Protein AF-A0A813F2H3-F1 (afdb_monomer)

Nearest PDB structures (foldseek):
  2wii-assembly4_C  TM=4.546E-01  e=4.432E-06  Homo sapiens
  6v06-assembly1_A  TM=4.130E-01  e=6.960E-05  Homo sapiens
  6v08-assembly1_A  TM=4.002E-01  e=4.968E-05  Homo sapiens
  9asb-assembly1_Q  TM=5.459E-01  e=1.095E-02  Homo sapiens
  7m3g-assembly1_B  TM=3.636E-01  e=9.785E-03  Homo sapiens

Sequence (339 aa):
VVAAALAGWALAAGPAGGASMPSCSVTRGPENGRLGADCPQEPHNLSSGSSCQALCDDGYDLQGVMVCDNGNLRLPVCIPAGCNVSEALELVDNVADLGSCPEQLESGEECEPLCGPNYDASGNFSCLLGNLTTMECTSHWMPVPCPAGFEFEDGMDALNVHNRSVASAVCTPCPSAEYKPEVGPGPCKKCPAGANSNIGSHFLADCSCNATFFAQFEAETFALESCVPCPNNSQVVSGSGTSLEDCTCQTGFMREPKDDSLSLLVCRPPYNCNLTAFFNYANLTGPQQHQLKMGTCAAYEAGQFVPSGKNCHLLCDTGTGPQLGTDIFGAVDLELMCE

Radius of gyration: 54.4 Å; Cα contacts (8 Å, |Δi|>4): 708; chains: 1; bounding box: 103×54×195 Å

pLDDT: mean 79.91, std 16.26, range [32.84, 97.25]

Structure (mmCIF, N/CA/C/O backbone):
data_AF-A0A813F2H3-F1
#
_entry.id   AF-A0A813F2H3-F1
#
loop_
_atom_site.group_PDB
_atom_site.id
_atom_site.type_symbol
_atom_site.label_atom_id
_atom_site.label_alt_id
_atom_site.label_comp_id
_atom_site.label_asym_id
_atom_site.label_entity_id
_atom_site.label_seq_id
_atom_site.pdbx_PDB_ins_code
_atom_site.Cartn_x
_atom_site.Cartn_y
_atom_site.Cartn_z
_atom_site.occupancy
_atom_site.B_iso_or_equiv
_atom_site.auth_seq_id
_atom_site.auth_comp_id
_atom_site.auth_asym_id
_atom_site.auth_atom_id
_atom_site.pdbx_PDB_model_num
ATOM 1 N N . VAL A 1 1 ? -41.835 -21.815 126.692 1.00 40.75 1 VAL A N 1
ATOM 2 C CA . VAL A 1 1 ? -42.782 -20.983 125.914 1.00 40.75 1 VAL A CA 1
ATOM 3 C C . VAL A 1 1 ? -42.613 -21.365 124.457 1.00 40.75 1 VAL A C 1
ATOM 5 O O . VAL A 1 1 ? -41.497 -21.327 123.960 1.00 40.75 1 VAL A O 1
ATOM 8 N N . VAL A 1 2 ? -43.681 -21.890 123.864 1.00 32.84 2 VAL A N 1
ATOM 9 C CA . VAL A 1 2 ? -43.747 -22.464 122.514 1.00 32.84 2 VAL A CA 1
ATOM 10 C C . VAL A 1 2 ? -44.053 -21.361 121.489 1.00 32.84 2 VAL A C 1
ATOM 12 O O . VAL A 1 2 ? -44.803 -20.446 121.804 1.00 32.84 2 VAL A O 1
ATOM 15 N N . ALA A 1 3 ? -43.424 -21.498 120.317 1.00 34.09 3 ALA A N 1
ATOM 16 C CA . ALA A 1 3 ? -43.722 -21.038 118.950 1.00 34.09 3 ALA A CA 1
ATOM 17 C C . ALA A 1 3 ? -44.785 -19.955 118.655 1.00 34.09 3 ALA A C 1
ATOM 19 O O . ALA A 1 3 ? -45.904 -20.017 119.149 1.00 34.09 3 ALA A O 1
ATOM 20 N N . ALA A 1 4 ? -44.495 -19.130 117.636 1.00 34.91 4 ALA A N 1
ATOM 21 C CA . ALA A 1 4 ? -45.386 -18.945 116.479 1.00 34.91 4 ALA A CA 1
ATOM 22 C C . ALA A 1 4 ? -44.629 -18.314 115.291 1.00 34.91 4 ALA A C 1
ATOM 24 O O . ALA A 1 4 ? -44.114 -17.203 115.387 1.00 34.91 4 ALA A O 1
ATOM 25 N N . ALA A 1 5 ? -44.572 -19.044 114.176 1.00 39.22 5 ALA A N 1
ATOM 26 C CA . ALA A 1 5 ? -44.113 -18.579 112.871 1.00 39.22 5 ALA A CA 1
ATOM 27 C C . ALA A 1 5 ? -45.290 -17.949 112.103 1.00 39.22 5 ALA A C 1
ATOM 29 O O . ALA A 1 5 ? -46.403 -18.474 112.139 1.00 39.22 5 ALA A O 1
ATOM 30 N N . LEU A 1 6 ? -45.045 -16.834 111.411 1.00 38.97 6 LEU A N 1
ATOM 31 C CA . LEU A 1 6 ? -46.027 -16.146 110.571 1.00 38.97 6 LEU A CA 1
ATOM 32 C C . LEU A 1 6 ? -46.011 -16.733 109.153 1.00 38.97 6 LEU A C 1
ATOM 34 O O . LEU A 1 6 ? -44.986 -16.706 108.476 1.00 38.97 6 LEU A O 1
ATOM 38 N N . ALA A 1 7 ? -47.159 -17.249 108.712 1.00 38.69 7 ALA A N 1
ATOM 39 C CA . ALA A 1 7 ? -47.399 -17.707 107.348 1.00 38.69 7 ALA A CA 1
ATOM 40 C C . ALA A 1 7 ? -47.871 -16.534 106.469 1.00 38.69 7 ALA A C 1
ATOM 42 O O . ALA A 1 7 ? -48.933 -15.960 106.712 1.00 38.69 7 ALA A O 1
ATOM 43 N N . GLY A 1 8 ? -47.090 -16.192 105.442 1.00 37.59 8 GLY A N 1
ATOM 44 C CA . GLY A 1 8 ? -47.496 -15.306 104.349 1.00 37.59 8 GLY A CA 1
ATOM 45 C C . GLY A 1 8 ? -48.096 -16.117 103.201 1.00 37.59 8 GLY A C 1
ATOM 46 O O . GLY A 1 8 ? -47.515 -17.110 102.768 1.00 37.59 8 GLY A O 1
ATOM 47 N N . TRP A 1 9 ? -49.270 -15.712 102.726 1.00 37.53 9 TRP A N 1
ATOM 48 C CA . TRP A 1 9 ? -49.963 -16.335 101.602 1.00 37.53 9 TRP A CA 1
ATOM 49 C C . TRP A 1 9 ? -49.357 -15.816 100.293 1.00 37.53 9 TRP A C 1
ATOM 51 O O . TRP A 1 9 ? -49.477 -14.633 99.982 1.00 37.53 9 TRP A O 1
ATOM 61 N N . ALA A 1 10 ? -48.710 -16.693 99.527 1.00 38.69 10 ALA A N 1
ATOM 62 C CA . ALA A 1 10 ? -48.322 -16.419 98.149 1.00 38.69 10 ALA A CA 1
ATOM 63 C C . ALA A 1 10 ? -49.482 -16.802 97.219 1.00 38.69 10 ALA A C 1
ATOM 65 O O . ALA A 1 10 ? -49.894 -17.961 97.166 1.00 38.69 10 ALA A O 1
ATOM 66 N N . LEU A 1 11 ? -50.014 -15.819 96.491 1.00 40.75 11 LEU A N 1
ATOM 67 C CA . LEU A 1 11 ? -50.891 -16.045 95.346 1.00 40.75 11 LEU A CA 1
ATOM 68 C C . LEU A 1 11 ? -50.082 -16.759 94.256 1.00 40.75 11 LEU A C 1
ATOM 70 O O . LEU A 1 11 ? -49.120 -16.208 93.723 1.00 40.75 11 LEU A O 1
ATOM 74 N N . ALA A 1 12 ? -50.465 -17.994 93.946 1.00 40.59 12 ALA A N 1
ATOM 75 C CA . ALA A 1 12 ? -49.933 -18.738 92.816 1.00 40.59 12 ALA A CA 1
ATOM 76 C C . ALA A 1 12 ? -50.394 -18.077 91.507 1.00 40.59 12 ALA A C 1
ATOM 78 O O . ALA A 1 12 ? -51.579 -18.105 91.171 1.00 40.59 12 ALA A O 1
ATOM 79 N N . ALA A 1 13 ? -49.458 -17.489 90.762 1.00 44.19 13 ALA A N 1
ATOM 80 C CA . ALA A 1 13 ? -49.650 -17.202 89.348 1.00 44.19 13 ALA A CA 1
ATOM 81 C C . ALA A 1 13 ? -49.641 -18.541 88.592 1.00 44.19 13 ALA A C 1
ATOM 83 O O . ALA A 1 13 ? -48.646 -19.266 88.615 1.00 44.19 13 ALA A O 1
ATOM 84 N N . GLY A 1 14 ? -50.767 -18.895 87.970 1.00 43.94 14 GLY A N 1
ATOM 85 C CA . GLY A 1 14 ? -50.832 -20.023 87.042 1.00 43.94 14 GLY A CA 1
ATOM 86 C C . GLY A 1 14 ? -49.933 -19.784 85.819 1.00 43.94 14 GLY A C 1
ATOM 87 O O . GLY A 1 14 ? -49.654 -18.629 85.485 1.00 43.94 14 GLY A O 1
ATOM 88 N N . PRO A 1 15 ? -49.464 -20.844 85.140 1.00 48.47 15 PRO A N 1
ATOM 89 C CA . PRO A 1 15 ? -48.626 -20.699 83.961 1.00 48.47 15 PRO A CA 1
ATOM 90 C C . PRO A 1 15 ? -49.436 -20.024 82.851 1.00 48.47 15 PRO A C 1
ATOM 92 O O . PRO A 1 15 ? -50.522 -20.481 82.491 1.00 48.47 15 PRO A O 1
ATOM 95 N N . ALA A 1 16 ? -48.907 -18.929 82.307 1.00 45.00 16 ALA A N 1
ATOM 96 C CA . ALA A 1 16 ? -49.402 -18.360 81.066 1.00 45.00 16 ALA A CA 1
ATOM 97 C C . ALA A 1 16 ? -49.264 -19.426 79.969 1.00 45.00 16 ALA A C 1
ATOM 99 O O . ALA A 1 16 ? -48.154 -19.837 79.630 1.00 45.00 16 ALA A O 1
ATOM 100 N N . GLY A 1 17 ? -50.391 -19.900 79.436 1.00 44.72 17 GLY A N 1
ATOM 101 C CA . GLY A 1 17 ? -50.411 -20.678 78.205 1.00 44.72 17 GLY A CA 1
ATOM 102 C C . GLY A 1 17 ? -49.913 -19.792 77.069 1.00 44.72 17 GLY A C 1
ATOM 103 O O . GLY A 1 17 ? -50.664 -18.969 76.552 1.00 44.72 17 GLY A O 1
ATOM 104 N N . GLY A 1 18 ? -48.629 -19.910 76.733 1.00 49.16 18 GLY A N 1
ATOM 105 C CA . GLY A 1 18 ? -48.036 -19.225 75.593 1.00 49.16 18 GLY A CA 1
ATOM 106 C C . GLY A 1 18 ? -48.661 -19.756 74.309 1.00 49.16 18 GLY A C 1
ATOM 107 O O . GLY A 1 18 ? -48.490 -20.926 73.976 1.00 49.16 18 GLY A O 1
ATOM 108 N N . ALA A 1 19 ? -49.404 -18.909 73.599 1.00 58.19 19 ALA A N 1
ATOM 109 C CA . ALA A 1 19 ? -49.826 -19.212 72.241 1.00 58.19 19 ALA A CA 1
ATOM 110 C C . ALA A 1 19 ? -48.564 -19.406 71.384 1.00 58.19 19 ALA A C 1
ATOM 112 O O . ALA A 1 19 ? -47.768 -18.477 71.240 1.00 58.19 19 ALA A O 1
ATOM 113 N N . SER A 1 20 ? -48.344 -20.613 70.854 1.00 73.31 20 SER A N 1
ATOM 114 C CA . SER A 1 20 ? -47.246 -20.856 69.917 1.00 73.31 20 SER A CA 1
ATOM 115 C C . SER A 1 20 ? -47.520 -20.069 68.638 1.00 73.31 20 SER A C 1
ATOM 117 O O . SER A 1 20 ? -48.518 -20.330 67.961 1.00 73.31 20 SER A O 1
ATOM 119 N N . MET A 1 21 ? -46.665 -19.100 68.313 1.00 81.00 21 MET A N 1
ATOM 120 C CA . MET A 1 21 ? -46.775 -18.366 67.053 1.00 81.00 21 MET A CA 1
ATOM 121 C C . MET A 1 21 ? -46.565 -19.327 65.868 1.00 81.00 21 MET A C 1
ATOM 123 O O . MET A 1 21 ? -45.681 -20.185 65.946 1.00 81.00 21 MET A O 1
ATOM 127 N N . PRO A 1 22 ? -47.364 -19.220 64.790 1.00 89.81 22 PRO A N 1
ATOM 128 C CA . PRO A 1 22 ? -47.285 -20.145 63.664 1.00 89.81 22 PRO A CA 1
ATOM 129 C C . PRO A 1 22 ? -45.937 -20.036 62.941 1.00 89.81 22 PRO A C 1
ATOM 131 O O . PRO A 1 22 ? -45.417 -18.943 62.724 1.00 89.81 22 PRO A O 1
ATOM 134 N N . SER A 1 23 ? -45.368 -21.186 62.590 1.00 91.06 23 SER A N 1
ATOM 135 C CA . SER A 1 23 ? -44.102 -21.314 61.865 1.00 91.06 23 SER A CA 1
ATOM 136 C C . SER A 1 23 ? -44.320 -21.354 60.347 1.00 91.06 23 SER A C 1
ATOM 138 O O . SER A 1 23 ? -45.441 -21.554 59.878 1.00 91.06 23 SER A O 1
ATOM 140 N N . CYS A 1 24 ? -43.252 -21.163 59.572 1.00 91.25 24 CYS A N 1
ATOM 141 C CA . CYS A 1 24 ? -43.294 -21.130 58.111 1.00 91.25 24 CYS A CA 1
ATOM 142 C C . CYS A 1 24 ? -42.646 -22.376 57.503 1.00 91.25 24 CYS A C 1
ATOM 144 O O . CYS A 1 24 ? -41.556 -22.773 57.915 1.00 91.25 24 CYS A O 1
ATOM 146 N N . SER A 1 25 ? -43.272 -22.949 56.472 1.00 91.81 25 SER A N 1
ATOM 147 C CA . SER A 1 25 ? -42.663 -24.036 55.699 1.00 91.81 25 SER A CA 1
ATOM 148 C C . SER A 1 25 ? -41.688 -23.479 54.659 1.00 91.81 25 SER A C 1
ATOM 150 O O . SER A 1 25 ? -42.074 -22.651 53.835 1.00 91.81 25 SER A O 1
ATOM 152 N N . VAL A 1 26 ? -40.436 -23.939 54.690 1.00 88.50 26 VAL A N 1
ATOM 153 C CA . VAL A 1 26 ? -39.352 -23.461 53.817 1.00 88.50 26 VAL A CA 1
ATOM 154 C C . VAL A 1 26 ? -38.834 -24.619 52.968 1.00 88.50 26 VAL A C 1
ATOM 156 O O . VAL A 1 26 ? -37.927 -25.340 53.368 1.00 88.50 26 VAL A O 1
ATOM 159 N N . THR A 1 27 ? -39.440 -24.825 51.798 1.00 87.12 27 THR A N 1
ATOM 160 C CA . THR A 1 27 ? -39.130 -25.970 50.915 1.00 87.12 27 THR A CA 1
ATOM 161 C C . THR A 1 27 ? -38.415 -25.583 49.622 1.00 87.12 27 THR A C 1
ATOM 163 O O . THR A 1 27 ? -37.887 -26.453 48.932 1.00 87.12 27 THR A O 1
ATOM 166 N N . ARG A 1 28 ? -38.391 -24.292 49.268 1.00 86.81 28 ARG A N 1
ATOM 167 C CA . ARG A 1 28 ? -37.723 -23.765 48.070 1.00 86.81 28 ARG A CA 1
ATOM 168 C C . ARG A 1 28 ? -37.096 -22.406 48.364 1.00 86.81 28 ARG A C 1
ATOM 170 O O . ARG A 1 28 ? -37.607 -21.657 49.194 1.00 86.81 28 ARG A O 1
ATOM 177 N N . GLY A 1 29 ? -35.986 -22.129 47.686 1.00 88.38 29 GLY A N 1
ATOM 178 C CA . GLY A 1 29 ? -35.356 -20.813 47.680 1.00 88.38 29 GLY A CA 1
ATOM 179 C C . GLY A 1 29 ? -36.131 -19.796 46.829 1.00 88.38 29 GLY A C 1
ATOM 180 O O . GLY A 1 29 ? -37.172 -20.140 46.259 1.00 88.38 29 GLY A O 1
ATOM 181 N N . PRO A 1 30 ? -35.640 -18.547 46.763 1.00 92.88 30 PRO A N 1
ATOM 182 C CA . PRO A 1 30 ? -36.146 -17.544 45.828 1.00 92.88 30 PRO A CA 1
ATOM 183 C C . PRO A 1 30 ? -35.877 -17.941 44.364 1.00 92.88 30 PRO A C 1
ATOM 185 O O . PRO A 1 30 ? -35.132 -18.880 44.092 1.00 92.88 30 PRO A O 1
ATOM 188 N N . GLU A 1 31 ? -36.485 -17.229 43.415 1.00 94.19 31 GLU A N 1
ATOM 189 C CA . GLU A 1 31 ? -36.143 -17.362 41.991 1.00 94.19 31 GLU A CA 1
ATOM 190 C C . GLU A 1 31 ? -34.669 -16.993 41.757 1.00 94.19 31 GLU A C 1
ATOM 192 O O . GLU A 1 31 ? -34.175 -16.066 42.398 1.00 94.19 31 GLU A O 1
ATOM 197 N N . ASN A 1 32 ? -33.976 -17.728 40.877 1.00 94.81 32 ASN A N 1
ATOM 198 C CA . ASN A 1 32 ? -32.520 -17.645 40.670 1.00 94.81 32 ASN A CA 1
ATOM 199 C C . ASN A 1 32 ? -31.716 -17.829 41.970 1.00 94.81 32 ASN A C 1
ATOM 201 O O . ASN A 1 32 ? -30.727 -17.137 42.218 1.00 94.81 32 ASN A O 1
ATOM 205 N N . GLY A 1 33 ? -32.183 -18.728 42.841 1.00 93.69 33 GLY A N 1
ATOM 206 C CA . GLY A 1 33 ? -31.492 -19.065 44.072 1.00 93.69 33 GLY A CA 1
ATOM 207 C C . GLY A 1 33 ? -31.977 -20.350 44.740 1.00 93.69 33 GLY A C 1
ATOM 208 O O . GLY A 1 33 ? -32.938 -21.016 44.350 1.00 93.69 33 GLY A O 1
ATOM 209 N N . ARG A 1 34 ? -31.282 -20.700 45.818 1.00 92.81 34 ARG A N 1
ATOM 210 C CA . ARG A 1 34 ? -31.484 -21.900 46.632 1.00 92.81 34 ARG A CA 1
ATOM 211 C C . ARG A 1 34 ? -31.430 -21.572 48.121 1.00 92.81 34 ARG A C 1
ATOM 213 O O . ARG A 1 34 ? -31.017 -20.490 48.533 1.00 92.81 34 ARG A O 1
ATOM 220 N N . LEU A 1 35 ? -31.865 -22.515 48.951 1.00 92.44 35 LEU A N 1
ATOM 221 C CA . LEU A 1 35 ? -31.756 -22.384 50.405 1.00 92.44 35 LEU A CA 1
ATOM 222 C C . LEU A 1 35 ? -30.285 -22.439 50.840 1.00 92.44 35 LEU A C 1
ATOM 224 O O . LEU A 1 35 ? -29.516 -23.250 50.319 1.00 92.44 35 LEU A O 1
ATOM 228 N N . GLY A 1 36 ? -29.907 -21.588 51.794 1.00 90.06 36 GLY A N 1
ATOM 229 C CA . GLY A 1 36 ? -28.599 -21.634 52.438 1.00 90.06 36 GLY A CA 1
ATOM 230 C C . GLY A 1 36 ? -28.463 -22.806 53.400 1.00 90.06 36 GLY A C 1
ATOM 231 O O . GLY A 1 36 ? -29.438 -23.458 53.782 1.00 90.06 36 GLY A O 1
ATOM 232 N N . ALA A 1 37 ? -27.222 -23.075 53.802 1.00 89.69 37 ALA A N 1
ATOM 233 C CA . ALA A 1 37 ? -26.902 -24.157 54.731 1.00 89.69 37 ALA A CA 1
ATOM 234 C C . ALA A 1 37 ? -27.474 -23.929 56.144 1.00 89.69 37 ALA A C 1
ATOM 236 O O . ALA A 1 37 ? -27.627 -24.881 56.905 1.00 89.69 37 ALA A O 1
ATOM 237 N N . ASP A 1 38 ? -27.789 -22.682 56.492 1.00 90.69 38 ASP A N 1
ATOM 238 C CA . ASP A 1 38 ? -28.408 -22.270 57.752 1.00 90.69 38 ASP A CA 1
ATOM 239 C C . ASP A 1 38 ? -29.943 -22.384 57.738 1.00 90.69 38 ASP A C 1
ATOM 241 O O . ASP A 1 38 ? -30.581 -22.270 58.787 1.00 90.69 38 ASP A O 1
ATOM 245 N N . CYS A 1 39 ? -30.555 -22.649 56.579 1.00 90.75 39 CYS A N 1
ATOM 246 C CA . CYS A 1 39 ? -31.989 -22.894 56.498 1.00 90.75 39 CYS A CA 1
ATOM 247 C C . CYS A 1 39 ? -32.354 -24.310 57.000 1.00 90.75 39 CYS A C 1
ATOM 249 O O . CYS A 1 39 ? -31.604 -25.265 56.765 1.00 90.75 39 CYS A O 1
ATOM 251 N N . PRO A 1 40 ? -33.524 -24.489 57.652 1.00 88.50 40 PRO A N 1
ATOM 252 C CA . PRO A 1 40 ? -33.965 -25.788 58.158 1.00 88.50 40 PRO A CA 1
ATOM 253 C C . PRO A 1 40 ? -34.087 -26.831 57.041 1.00 88.50 40 PRO A C 1
ATOM 255 O O . PRO A 1 40 ? -34.859 -26.652 56.096 1.00 88.50 40 PRO A O 1
ATOM 258 N N . GLN A 1 41 ? -33.338 -27.927 57.169 1.00 83.81 41 GLN A N 1
ATOM 259 C CA . GLN A 1 41 ? -33.346 -29.012 56.185 1.00 83.81 41 GLN A CA 1
ATOM 260 C C . GLN A 1 41 ? -34.453 -30.031 56.472 1.00 83.81 41 GLN A C 1
ATOM 262 O O . GLN A 1 41 ? -35.198 -30.358 55.577 1.00 83.81 41 GLN A O 1
ATOM 267 N N . GLU A 1 42 ? -34.619 -30.510 57.706 1.00 83.62 42 GLU A N 1
ATOM 268 C CA . GLU A 1 42 ? -35.757 -31.357 58.102 1.00 83.62 42 GLU A CA 1
ATOM 269 C C . GLU A 1 42 ? -35.976 -31.243 59.627 1.00 83.62 42 GLU A C 1
ATOM 271 O O . GLU A 1 42 ? -35.009 -31.402 60.379 1.00 83.62 42 GLU A O 1
ATOM 276 N N . PRO A 1 43 ? -37.204 -30.986 60.124 1.00 77.50 43 PRO A N 1
ATOM 277 C CA . PRO A 1 43 ? -38.390 -30.593 59.367 1.00 77.50 43 PRO A CA 1
ATOM 278 C C . PRO A 1 43 ? -38.198 -29.180 58.805 1.00 77.50 43 PRO A C 1
ATOM 280 O O . PRO A 1 43 ? -37.771 -28.298 59.546 1.00 77.50 43 PRO A O 1
ATOM 283 N N . HIS A 1 44 ? -38.505 -28.974 57.519 1.00 87.88 44 HIS A N 1
ATOM 284 C CA . HIS A 1 44 ? -38.437 -27.710 56.758 1.00 87.88 44 HIS A CA 1
ATOM 285 C C . HIS A 1 44 ? -39.303 -26.574 57.348 1.00 87.88 44 HIS A C 1
ATOM 287 O O . HIS A 1 44 ? -40.233 -26.072 56.712 1.00 87.88 44 HIS A O 1
ATOM 293 N N . ASN A 1 45 ? -39.054 -26.204 58.599 1.00 91.44 45 ASN A N 1
ATOM 294 C CA . ASN A 1 45 ? -39.932 -25.405 59.429 1.00 91.44 45 ASN A CA 1
ATOM 295 C C . ASN A 1 45 ? -39.127 -24.312 60.129 1.00 91.44 45 ASN A C 1
ATOM 297 O O . ASN A 1 45 ? -38.317 -24.581 61.015 1.00 91.44 45 ASN A O 1
ATOM 301 N N . LEU A 1 46 ? -39.367 -23.071 59.721 1.00 90.44 46 LEU A N 1
ATOM 302 C CA . LEU A 1 46 ? -38.729 -21.889 60.277 1.00 90.44 46 LEU A CA 1
ATOM 303 C C . LEU A 1 46 ? -39.657 -21.277 61.331 1.00 90.44 46 LEU A C 1
ATOM 305 O O . LEU A 1 46 ? -40.794 -20.908 61.032 1.00 90.44 46 LEU A O 1
ATOM 309 N N . SER A 1 47 ? -39.195 -21.202 62.578 1.00 91.94 47 SER A N 1
ATOM 310 C CA . SER A 1 47 ? -39.967 -20.635 63.691 1.00 91.94 47 SER A CA 1
ATOM 311 C C . SER A 1 47 ? -40.331 -19.166 63.441 1.00 91.94 47 SER A C 1
ATOM 313 O O . SER A 1 47 ? -39.547 -18.425 62.847 1.00 91.94 47 SER A O 1
ATOM 315 N N . SER A 1 48 ? -41.494 -18.721 63.933 1.00 91.69 48 SER A N 1
ATOM 316 C CA . SER A 1 48 ? -41.880 -17.301 63.869 1.00 91.69 48 SER A CA 1
ATOM 317 C C . SER A 1 48 ? -40.804 -16.408 64.504 1.00 91.69 48 SER A C 1
ATOM 319 O O . SER A 1 48 ? -40.263 -16.742 65.560 1.00 91.69 48 SER A O 1
ATOM 321 N N . GLY A 1 49 ? -40.474 -15.297 63.847 1.00 89.50 49 GLY A N 1
ATOM 322 C CA . GLY A 1 49 ? -39.403 -14.368 64.213 1.00 89.50 49 GLY A CA 1
ATOM 323 C C . GLY A 1 49 ? -37.995 -14.817 63.807 1.00 89.50 49 GLY A C 1
ATOM 324 O O . GLY A 1 49 ? -37.046 -14.064 64.014 1.00 89.50 49 GLY A O 1
ATOM 325 N N . SER A 1 50 ? -37.837 -16.020 63.242 1.00 93.06 50 SER A N 1
ATOM 326 C CA . SER A 1 50 ? -36.539 -16.525 62.777 1.00 93.06 50 SER A CA 1
ATOM 327 C C . SER A 1 50 ? -36.286 -16.172 61.314 1.00 93.06 50 SER A C 1
ATOM 329 O O . SER A 1 50 ? -37.214 -15.976 60.522 1.00 93.06 50 SER A O 1
ATOM 331 N N . SER A 1 51 ? -35.008 -16.139 60.952 1.00 93.69 51 SER A N 1
ATOM 332 C CA . SER A 1 51 ? -34.538 -15.893 59.594 1.00 93.69 51 SER A CA 1
ATOM 333 C C . SER A 1 51 ? -33.466 -16.897 59.193 1.00 93.69 51 SER A C 1
ATOM 335 O O . SER A 1 51 ? -32.732 -17.374 60.055 1.00 93.69 51 SER A O 1
ATOM 337 N N . CYS A 1 52 ? -33.355 -17.171 57.897 1.00 92.69 52 CYS A N 1
ATOM 338 C CA . CYS A 1 52 ? -32.210 -17.872 57.321 1.00 92.69 52 CYS A CA 1
ATOM 339 C C . CYS A 1 52 ? -31.770 -17.191 56.019 1.00 92.69 52 CYS A C 1
ATOM 341 O O . CYS A 1 52 ? -32.510 -16.389 55.436 1.00 92.69 52 CYS A O 1
ATOM 343 N N . GLN A 1 53 ? -30.554 -17.473 55.574 1.00 93.44 53 GLN A N 1
ATOM 344 C CA . GLN A 1 53 ? -29.970 -16.877 54.387 1.00 93.44 53 GLN A CA 1
ATOM 345 C C . GLN A 1 53 ? -30.220 -17.771 53.168 1.00 93.44 53 GLN A C 1
ATOM 347 O O . GLN A 1 53 ? -30.004 -18.978 53.193 1.00 93.44 53 GLN A O 1
ATOM 352 N N . ALA A 1 54 ? -30.709 -17.183 52.077 1.00 93.19 54 ALA A N 1
ATOM 353 C CA . ALA A 1 54 ? -30.716 -17.855 50.780 1.00 93.19 54 ALA A CA 1
ATOM 354 C C . ALA A 1 54 ? -29.370 -17.630 50.075 1.00 93.19 54 ALA A C 1
ATOM 356 O O . ALA A 1 54 ? -28.644 -16.691 50.393 1.00 93.19 54 ALA A O 1
ATOM 357 N N . LEU A 1 55 ? -29.047 -18.481 49.109 1.00 94.69 55 LEU A N 1
ATOM 358 C CA . LEU A 1 55 ? -27.908 -18.314 48.209 1.00 94.69 55 LEU A CA 1
ATOM 359 C C . LEU A 1 55 ? -28.460 -18.074 46.809 1.00 94.69 55 LEU A C 1
ATOM 361 O O . LEU A 1 55 ? -29.268 -18.878 46.349 1.00 94.69 55 LEU A O 1
ATOM 365 N N . CYS A 1 56 ? -28.043 -17.003 46.147 1.00 96.38 56 CYS A N 1
ATOM 366 C CA . CYS A 1 56 ? -28.391 -16.788 44.747 1.00 96.38 56 CYS A CA 1
ATOM 367 C C . CYS A 1 56 ? -27.532 -17.666 43.828 1.00 96.38 56 CYS A C 1
ATOM 369 O O . CYS A 1 56 ? -26.460 -18.130 44.228 1.00 96.38 56 CYS A O 1
ATOM 371 N N . ASP A 1 57 ? -28.047 -17.936 42.633 1.00 96.12 57 ASP A N 1
ATOM 372 C CA . ASP A 1 57 ? -27.304 -18.595 41.563 1.00 96.12 57 ASP A CA 1
ATOM 373 C C . ASP A 1 57 ? -26.194 -17.663 41.039 1.00 96.12 57 ASP A C 1
ATOM 375 O O . ASP A 1 57 ? -26.230 -16.449 41.262 1.00 96.12 57 ASP A O 1
ATOM 379 N N . ASP A 1 58 ? -25.193 -18.220 40.351 1.00 95.12 58 ASP A N 1
ATOM 380 C CA . ASP A 1 58 ? -24.070 -17.434 39.827 1.00 95.12 58 ASP A CA 1
ATOM 381 C C . ASP A 1 58 ? -24.569 -16.293 38.920 1.00 95.12 58 ASP A C 1
ATOM 383 O O . ASP A 1 58 ? -25.409 -16.495 38.040 1.00 95.12 58 ASP A O 1
ATOM 387 N N . GLY A 1 59 ? -24.040 -15.087 39.143 1.00 94.69 59 GLY A N 1
ATOM 388 C CA . GLY A 1 59 ? -24.439 -13.879 38.418 1.00 94.69 59 GLY A CA 1
ATOM 389 C C . GLY A 1 59 ? -25.667 -13.154 38.982 1.00 94.69 59 GLY A C 1
ATOM 390 O O . GLY A 1 59 ? -26.172 -12.233 38.338 1.00 94.69 59 GLY A O 1
ATOM 391 N N . TYR A 1 60 ? -26.138 -13.536 40.174 1.00 96.19 60 TYR A N 1
ATOM 392 C CA . TYR A 1 60 ? -27.200 -12.844 40.905 1.00 96.19 60 TYR A CA 1
ATOM 393 C C . TYR A 1 60 ? -26.766 -12.450 42.325 1.00 96.19 60 TYR A C 1
ATOM 395 O O . TYR A 1 60 ? -26.157 -13.239 43.047 1.00 96.19 60 TYR A O 1
ATOM 403 N N . ASP A 1 61 ? -27.173 -11.256 42.754 1.00 95.19 61 ASP A N 1
ATOM 404 C CA . ASP A 1 61 ? -26.937 -10.713 44.090 1.00 95.19 61 ASP A CA 1
ATOM 405 C C . ASP A 1 61 ? -28.177 -10.838 44.982 1.00 95.19 61 ASP A C 1
ATOM 407 O O . ASP A 1 61 ? -29.314 -10.580 44.572 1.00 95.19 61 ASP A O 1
ATOM 411 N N . LEU A 1 62 ? -27.955 -11.205 46.246 1.00 95.19 62 LEU A N 1
ATOM 412 C CA . LEU A 1 62 ? -29.021 -11.386 47.227 1.00 95.19 62 LEU A CA 1
ATOM 413 C C . LEU A 1 62 ? -29.484 -10.045 47.806 1.00 95.19 62 LEU A C 1
ATOM 415 O O . LEU A 1 62 ? -28.725 -9.350 48.480 1.00 95.19 62 LEU A O 1
ATOM 419 N N . GLN A 1 63 ? -30.769 -9.737 47.646 1.00 95.56 63 GLN A N 1
ATOM 420 C CA . GLN A 1 63 ? -31.433 -8.602 48.281 1.00 95.56 63 GLN A CA 1
ATOM 421 C C . GLN A 1 63 ? -32.393 -9.068 49.378 1.00 95.56 63 GLN A C 1
ATOM 423 O O . GLN A 1 63 ? -33.407 -9.732 49.136 1.00 95.56 63 GLN A O 1
ATOM 428 N N . GLY A 1 64 ? -32.082 -8.671 50.611 1.00 92.31 64 GLY A N 1
ATOM 429 C CA . GLY A 1 64 ? -32.858 -9.007 51.800 1.00 92.31 64 GLY A CA 1
ATOM 430 C C . GLY A 1 64 ? -32.500 -10.365 52.407 1.00 92.31 64 GLY A C 1
ATOM 431 O O . GLY A 1 64 ? -31.481 -10.976 52.106 1.00 92.31 64 GLY A O 1
ATOM 432 N N . VAL A 1 65 ? -33.350 -10.826 53.320 1.00 91.69 65 VAL A N 1
ATOM 433 C CA . VAL A 1 65 ? -33.169 -12.082 54.055 1.00 91.69 65 VAL A CA 1
ATOM 434 C C . VAL A 1 65 ? -34.506 -12.799 54.160 1.00 91.69 65 VAL A C 1
ATOM 436 O O . VAL A 1 65 ? -35.561 -12.154 54.187 1.00 91.69 65 VAL A O 1
ATOM 439 N N . MET A 1 66 ? -34.468 -14.129 54.214 1.00 91.50 66 MET A N 1
ATOM 440 C CA . MET A 1 66 ? -35.670 -14.923 54.399 1.00 91.50 66 MET A CA 1
ATOM 441 C C . MET A 1 66 ? -36.129 -14.822 55.852 1.00 91.50 66 MET A C 1
ATOM 443 O O . MET A 1 66 ? -35.382 -15.203 56.749 1.00 91.50 66 MET A O 1
ATOM 447 N N . VAL A 1 67 ? -37.337 -14.312 56.099 1.00 94.12 67 VAL A N 1
ATOM 448 C CA . VAL A 1 67 ? -37.876 -14.115 57.460 1.00 94.12 67 VAL A CA 1
ATOM 449 C C . VAL A 1 67 ? -39.249 -14.753 57.573 1.00 94.12 67 VAL A C 1
ATOM 451 O O . VAL A 1 67 ? -40.104 -14.521 56.720 1.00 94.12 67 VAL A O 1
ATOM 454 N N . CYS A 1 68 ? -39.478 -15.515 58.641 1.00 94.12 68 CYS A N 1
ATOM 455 C CA . CYS A 1 68 ? -40.814 -15.959 59.015 1.00 94.12 68 CYS A CA 1
ATOM 456 C C . CYS A 1 68 ? -41.411 -15.003 60.050 1.00 94.12 68 CYS A C 1
ATOM 458 O O . CYS A 1 68 ? -40.869 -14.878 61.145 1.00 94.12 68 CYS A O 1
ATOM 460 N N . ASP A 1 69 ? -42.539 -14.369 59.739 1.00 94.19 69 ASP A N 1
ATOM 461 C CA . ASP A 1 69 ? -43.297 -13.554 60.691 1.00 94.19 69 ASP A CA 1
ATOM 462 C C . ASP A 1 69 ? -44.728 -14.081 60.817 1.00 94.19 69 ASP A C 1
ATOM 464 O O . ASP A 1 69 ? -45.550 -13.947 59.909 1.00 94.19 69 ASP A O 1
ATOM 468 N N . ASN A 1 70 ? -45.014 -14.730 61.947 1.00 91.12 70 ASN A N 1
ATOM 469 C CA . ASN A 1 70 ? -46.321 -15.291 62.285 1.00 91.12 70 ASN A CA 1
ATOM 470 C C . ASN A 1 70 ? -46.939 -16.113 61.144 1.00 91.12 70 ASN A C 1
ATOM 472 O O . ASN A 1 70 ? -48.089 -15.905 60.758 1.00 91.12 70 ASN A O 1
ATOM 476 N N . GLY A 1 71 ? -46.172 -17.071 60.619 1.00 89.50 71 GLY A N 1
ATOM 477 C CA . GLY A 1 71 ? -46.592 -17.974 59.544 1.00 89.50 71 GLY A CA 1
ATOM 478 C C . GLY A 1 71 ? -46.490 -17.377 58.137 1.00 89.50 71 GLY A C 1
ATOM 479 O O . GLY A 1 71 ? -46.670 -18.108 57.165 1.00 89.50 71 GLY A O 1
ATOM 480 N N . ASN A 1 72 ? -46.156 -16.088 58.004 1.00 92.00 72 ASN A N 1
ATOM 481 C CA . ASN A 1 72 ? -45.902 -15.447 56.718 1.00 92.00 72 ASN A CA 1
ATOM 482 C C . ASN A 1 72 ? -44.405 -15.464 56.409 1.00 92.00 72 ASN A C 1
ATOM 484 O O . ASN A 1 72 ? -43.608 -14.813 57.087 1.00 92.00 72 ASN A O 1
ATOM 488 N N . LEU A 1 73 ? -44.023 -16.207 55.372 1.00 90.50 73 LEU A N 1
ATOM 489 C CA . LEU A 1 73 ? -42.643 -16.264 54.907 1.00 90.50 73 LEU A CA 1
ATOM 490 C C . LEU A 1 73 ? -42.383 -15.130 53.916 1.00 90.50 73 LEU A C 1
ATOM 492 O O . LEU A 1 73 ? -42.979 -15.090 52.840 1.00 90.50 73 LEU A O 1
ATOM 496 N N . ARG A 1 74 ? -41.458 -14.234 54.251 1.00 92.94 74 ARG A N 1
ATOM 497 C CA . ARG A 1 74 ? -40.925 -13.247 53.314 1.00 92.94 74 ARG A CA 1
ATOM 498 C C . ARG A 1 74 ? -39.659 -13.806 52.681 1.00 92.94 74 ARG A C 1
ATOM 500 O O . ARG A 1 74 ? -38.683 -14.044 53.389 1.00 92.94 74 ARG A O 1
ATOM 507 N N . LEU A 1 75 ? -39.688 -14.014 51.368 1.00 89.94 75 LEU A N 1
ATOM 508 C CA . LEU A 1 75 ? -38.528 -14.458 50.598 1.00 89.94 75 LEU A CA 1
ATOM 509 C C . LEU A 1 75 ? -37.625 -13.263 50.247 1.00 89.94 75 LEU A C 1
ATOM 511 O O . LEU A 1 75 ? -38.141 -12.162 50.033 1.00 89.94 75 LEU A O 1
ATOM 515 N N . PRO A 1 76 ? -36.299 -13.462 50.186 1.00 94.31 76 PRO A N 1
ATOM 516 C CA . PRO A 1 76 ? -35.396 -12.498 49.572 1.00 94.31 76 PRO A CA 1
ATOM 517 C C . PRO A 1 76 ? -35.556 -12.519 48.043 1.00 94.31 76 PRO A C 1
ATOM 519 O O . PRO A 1 76 ? -36.224 -13.396 47.495 1.00 94.31 76 PRO A O 1
ATOM 522 N N . VAL A 1 77 ? -34.935 -11.564 47.355 1.00 95.69 77 VAL A N 1
ATOM 523 C CA . VAL A 1 77 ? -34.919 -11.495 45.886 1.00 95.69 77 VAL A CA 1
ATOM 524 C C . VAL A 1 77 ? -33.481 -11.641 45.409 1.00 95.69 77 VAL A C 1
ATOM 526 O O . VAL A 1 77 ? -32.601 -10.968 45.934 1.00 95.69 77 VAL A O 1
ATOM 529 N N . CYS A 1 78 ? -33.247 -12.503 44.427 1.00 96.81 78 CYS A N 1
ATOM 530 C CA . CYS A 1 78 ? -31.976 -12.564 43.715 1.00 96.81 78 CYS A CA 1
ATOM 531 C C . CYS A 1 78 ? -32.090 -11.687 42.469 1.00 96.81 78 CYS A C 1
ATOM 533 O O . CYS A 1 78 ? -32.888 -11.983 41.578 1.00 96.81 78 CYS A O 1
ATOM 535 N N . ILE A 1 79 ? -31.346 -10.583 42.437 1.00 95.75 79 ILE A N 1
ATOM 536 C CA . ILE A 1 79 ? -31.342 -9.649 41.305 1.00 95.75 79 ILE A CA 1
ATOM 537 C C . ILE A 1 79 ? -30.104 -9.887 40.439 1.00 95.75 79 ILE A C 1
ATOM 539 O O . ILE A 1 79 ? -29.070 -10.247 40.995 1.00 95.75 79 ILE A O 1
ATOM 543 N N . PRO A 1 80 ? -30.180 -9.717 39.109 1.00 97.25 80 PRO A N 1
ATOM 544 C CA . PRO A 1 80 ? -29.005 -9.764 38.244 1.00 97.25 80 PRO A CA 1
ATOM 545 C C . PRO A 1 80 ? -27.863 -8.905 38.799 1.00 97.25 80 PRO A C 1
ATOM 547 O O . PRO A 1 80 ? -28.070 -7.726 39.092 1.00 97.25 80 PRO A O 1
ATOM 550 N N . ALA A 1 81 ? -26.684 -9.498 38.969 1.00 96.56 81 ALA A N 1
ATOM 551 C CA . ALA A 1 81 ? -25.541 -8.819 39.565 1.00 96.56 81 ALA A CA 1
ATOM 552 C C . ALA A 1 81 ? -25.030 -7.707 38.639 1.00 96.56 81 ALA A C 1
ATOM 554 O O . ALA A 1 81 ? -24.869 -7.913 37.434 1.00 96.56 81 ALA A O 1
ATOM 555 N N . GLY A 1 82 ? -24.779 -6.526 39.201 1.00 94.88 82 GLY A N 1
ATOM 556 C CA . GLY A 1 82 ? -24.151 -5.422 38.473 1.00 94.88 82 GLY A CA 1
ATOM 557 C C . GLY A 1 82 ? -22.641 -5.618 38.326 1.00 94.88 82 GLY A C 1
ATOM 558 O O . GLY A 1 82 ? -22.040 -6.450 39.002 1.00 94.88 82 GLY A O 1
ATOM 559 N N . CYS A 1 83 ? -22.015 -4.817 37.474 1.00 93.69 83 CYS A N 1
ATOM 560 C CA . CYS A 1 83 ? -20.579 -4.852 37.228 1.00 93.69 83 CYS A CA 1
ATOM 561 C C . CYS A 1 83 ? -19.905 -3.595 37.779 1.00 93.69 83 CYS A C 1
ATOM 563 O O . CYS A 1 83 ? -20.381 -2.487 37.538 1.00 93.69 83 CYS A O 1
ATOM 565 N N . ASN A 1 84 ? -18.782 -3.753 38.482 1.00 91.69 84 ASN A N 1
ATOM 566 C CA . ASN A 1 84 ? -17.955 -2.622 38.901 1.00 91.69 84 ASN A CA 1
ATOM 567 C C . ASN A 1 84 ? -17.103 -2.148 37.716 1.00 91.69 84 ASN A C 1
ATOM 569 O O . ASN A 1 84 ? -16.195 -2.852 37.276 1.00 91.69 84 ASN A O 1
ATOM 573 N N . VAL A 1 85 ? -17.404 -0.964 37.188 1.00 88.94 85 VAL A N 1
ATOM 574 C CA . VAL A 1 85 ? -16.701 -0.398 36.028 1.00 88.94 85 VAL A CA 1
ATOM 575 C C . VAL A 1 85 ? -15.416 0.312 36.445 1.00 88.94 85 VAL A C 1
ATOM 577 O O . VAL A 1 85 ? -14.474 0.401 35.661 1.00 88.94 85 VAL A O 1
ATOM 580 N N . SER A 1 86 ? -15.324 0.767 37.695 1.00 83.12 86 SER A N 1
ATOM 581 C CA . SER A 1 86 ? -14.140 1.470 38.199 1.00 83.12 86 SER A CA 1
ATOM 582 C C . SER A 1 86 ? -12.887 0.589 38.187 1.00 83.12 86 SER A C 1
ATOM 584 O O . SER A 1 86 ? -11.792 1.091 37.960 1.00 83.12 86 SER A O 1
ATOM 586 N N . GLU A 1 87 ? -13.042 -0.726 38.369 1.00 75.56 87 GLU A N 1
ATOM 587 C CA . GLU A 1 87 ? -11.945 -1.703 38.251 1.00 75.56 87 GLU A CA 1
ATOM 588 C C . GLU A 1 87 ? -11.550 -1.964 36.788 1.00 75.56 87 GLU A C 1
ATOM 590 O O . GLU A 1 87 ? -10.404 -2.302 36.498 1.00 75.56 87 GLU A O 1
ATOM 595 N N . ALA A 1 88 ? -12.466 -1.749 35.841 1.00 71.44 88 ALA A N 1
ATOM 596 C CA . ALA A 1 88 ? -12.199 -1.923 34.415 1.00 71.44 88 ALA A CA 1
ATOM 597 C C . ALA A 1 88 ? -11.272 -0.841 33.844 1.00 71.44 88 ALA A C 1
ATOM 599 O O . ALA A 1 88 ? -10.565 -1.095 32.871 1.00 71.44 88 ALA A O 1
ATOM 600 N N . LEU A 1 89 ? -11.221 0.338 34.475 1.00 69.25 89 LEU A N 1
ATOM 601 C CA . LEU A 1 89 ? -10.280 1.410 34.127 1.00 69.25 89 LEU A CA 1
ATOM 602 C C . LEU A 1 89 ? -8.815 1.003 34.317 1.00 69.25 89 LEU A C 1
ATOM 604 O O . LEU A 1 89 ? -7.945 1.529 33.632 1.00 69.25 89 LEU A O 1
ATOM 608 N N . GLU A 1 90 ? -8.530 0.079 35.238 1.00 73.12 90 GLU A N 1
ATOM 609 C CA . GLU A 1 90 ? -7.173 -0.445 35.438 1.00 73.12 90 GLU A CA 1
ATOM 610 C C . GLU A 1 90 ? -6.807 -1.522 34.407 1.00 73.12 90 GLU A C 1
ATOM 612 O O . GLU A 1 90 ? -5.633 -1.845 34.236 1.00 73.12 90 GLU A O 1
ATOM 617 N N . LEU A 1 91 ? -7.810 -2.090 33.731 1.00 70.56 91 LEU A N 1
ATOM 618 C CA . LEU A 1 91 ? -7.646 -3.182 32.773 1.00 70.56 91 LEU A CA 1
ATOM 619 C C . LEU A 1 91 ? -7.509 -2.692 31.328 1.00 70.56 91 LEU A C 1
ATOM 621 O O . LEU A 1 91 ? -7.012 -3.442 30.490 1.00 70.56 91 LEU A O 1
ATOM 625 N N . VAL A 1 92 ? -7.962 -1.472 31.026 1.00 81.75 92 VAL A N 1
ATOM 626 C CA . VAL A 1 92 ? -7.968 -0.917 29.668 1.00 81.75 92 VAL A CA 1
ATOM 627 C C . VAL A 1 92 ? -6.995 0.254 29.570 1.00 81.75 92 VAL A C 1
ATOM 629 O O . VAL A 1 92 ? -7.200 1.315 30.160 1.00 81.75 92 VAL A O 1
ATOM 632 N N . ASP A 1 93 ? -5.945 0.072 28.773 1.00 85.12 93 ASP A N 1
ATOM 633 C CA . ASP A 1 93 ? -4.959 1.114 28.505 1.00 85.12 93 ASP A CA 1
ATOM 634 C C . ASP A 1 93 ? -5.582 2.314 27.770 1.00 85.12 93 ASP A C 1
ATOM 636 O O . ASP A 1 93 ? -6.463 2.173 26.922 1.00 85.12 93 ASP A O 1
ATOM 640 N N . ASN A 1 94 ? -5.055 3.511 28.040 1.00 83.69 94 ASN A N 1
ATOM 641 C CA . ASN A 1 94 ? -5.428 4.772 27.381 1.00 83.69 94 ASN A CA 1
ATOM 642 C C . ASN A 1 94 ? -6.879 5.236 27.593 1.00 83.69 94 ASN A C 1
ATOM 644 O O . ASN A 1 94 ? -7.340 6.113 26.862 1.00 83.69 94 ASN A O 1
ATOM 648 N N . VAL A 1 95 ? -7.586 4.731 28.606 1.00 85.75 95 VAL A N 1
ATOM 649 C CA . VAL A 1 95 ? -8.827 5.359 29.081 1.00 85.75 95 VAL A CA 1
ATOM 650 C C . VAL A 1 95 ? -8.475 6.619 29.871 1.00 85.75 95 VAL A C 1
ATOM 652 O O . VAL A 1 95 ? -7.612 6.596 30.747 1.00 85.75 95 VAL A O 1
ATOM 655 N N . ALA A 1 96 ? -9.113 7.741 29.544 1.00 84.69 96 ALA A N 1
ATOM 656 C CA . ALA A 1 96 ? -8.909 9.002 30.254 1.00 84.69 96 ALA A CA 1
ATOM 657 C C . ALA A 1 96 ? -9.947 9.242 31.346 1.00 84.69 96 ALA A C 1
ATOM 659 O O . ALA A 1 96 ? -9.608 9.830 32.372 1.00 84.69 96 ALA A O 1
ATOM 660 N N . ASP A 1 97 ? -11.195 8.835 31.114 1.00 86.44 97 ASP A N 1
ATOM 661 C CA . ASP A 1 97 ? -12.303 9.078 32.033 1.00 86.44 97 ASP A CA 1
ATOM 662 C C . ASP A 1 97 ? -13.440 8.061 31.825 1.00 86.44 97 ASP A C 1
ATOM 664 O O . ASP A 1 97 ? -13.558 7.454 30.758 1.00 86.44 97 ASP A O 1
ATOM 668 N N . LEU A 1 98 ? -14.299 7.888 32.834 1.00 85.56 98 LEU A N 1
ATOM 669 C CA . LEU A 1 98 ? -15.460 6.991 32.761 1.00 85.56 98 LEU A CA 1
ATOM 670 C C . LEU A 1 98 ? -16.518 7.448 31.754 1.00 85.56 98 LEU A C 1
ATOM 672 O O . LEU A 1 98 ? -17.345 6.636 31.347 1.00 85.56 98 LEU A O 1
ATOM 676 N N . GLY A 1 99 ? -16.516 8.710 31.324 1.00 87.69 99 GLY A N 1
ATOM 677 C CA . GLY A 1 99 ? -17.460 9.175 30.318 1.00 87.69 99 GLY A CA 1
ATOM 678 C C . GLY A 1 99 ? -18.910 9.029 30.770 1.00 87.69 99 GLY A C 1
ATOM 679 O O . GLY A 1 99 ? -19.337 9.654 31.738 1.00 87.69 99 GLY A O 1
ATOM 680 N N . SER A 1 100 ? -19.680 8.218 30.042 1.00 90.31 100 SER A N 1
ATOM 681 C CA . SER A 1 100 ? -21.079 7.918 30.381 1.00 90.31 100 SER A CA 1
ATOM 682 C C . SER A 1 100 ? -21.237 6.775 31.392 1.00 90.31 100 SER A C 1
ATOM 684 O O . SER A 1 100 ? -22.351 6.516 31.848 1.00 90.31 100 SER A O 1
ATOM 686 N N . CYS A 1 101 ? -20.146 6.093 31.748 1.00 91.12 101 CYS A N 1
ATOM 687 C CA . CYS A 1 101 ? -20.181 4.931 32.620 1.00 91.12 101 CYS A CA 1
ATOM 688 C C . CYS A 1 101 ? -20.372 5.304 34.101 1.00 91.12 101 CYS A C 1
ATOM 690 O O . CYS A 1 101 ? -19.580 6.075 34.648 1.00 91.12 101 CYS A O 1
ATOM 692 N N . PRO A 1 102 ? -21.377 4.729 34.790 1.00 92.50 102 PRO A N 1
ATOM 693 C CA . PRO A 1 102 ? -21.453 4.784 36.246 1.00 92.50 102 PRO A CA 1
ATOM 694 C C . PRO A 1 102 ? -20.385 3.877 36.884 1.00 92.50 102 PRO A C 1
ATOM 696 O O . PRO A 1 102 ? -19.874 2.966 36.240 1.00 92.50 102 PRO A O 1
ATOM 699 N N . GLU A 1 103 ? -20.092 4.071 38.176 1.00 90.94 103 GLU A N 1
ATOM 700 C CA . GLU A 1 103 ? -19.177 3.183 38.924 1.00 90.94 103 GLU A CA 1
ATOM 701 C C . GLU A 1 103 ? -19.687 1.731 38.967 1.00 90.94 103 GLU A C 1
ATOM 703 O O . GLU A 1 103 ? -18.901 0.788 38.906 1.00 90.94 103 GLU A O 1
ATOM 708 N N . GLN A 1 104 ? -21.009 1.551 39.034 1.00 92.06 104 GLN A N 1
ATOM 709 C CA . GLN A 1 104 ? -21.667 0.250 38.995 1.00 92.06 104 GLN A CA 1
ATOM 710 C C . GLN A 1 104 ? -22.681 0.223 37.851 1.00 92.06 104 GLN A C 1
ATOM 712 O O . GLN A 1 104 ? -23.676 0.947 37.877 1.00 92.06 104 GLN A O 1
ATOM 717 N N . LEU A 1 105 ? -22.414 -0.606 36.846 1.00 93.56 105 LEU A N 1
ATOM 718 C CA . LEU A 1 105 ? -23.278 -0.795 35.687 1.00 93.56 105 LEU A CA 1
ATOM 719 C C . LEU A 1 105 ? -24.278 -1.915 35.979 1.00 93.56 105 LEU A C 1
ATOM 721 O O . LEU A 1 105 ? -23.885 -3.008 36.391 1.00 93.56 105 LEU A O 1
ATOM 725 N N . GLU A 1 106 ? -25.570 -1.649 35.801 1.00 95.75 106 GLU A N 1
ATOM 726 C CA . GLU A 1 106 ? -26.607 -2.665 35.995 1.00 95.75 106 GLU A CA 1
ATOM 727 C C . GLU A 1 106 ? -26.490 -3.777 34.938 1.00 95.75 106 GLU A C 1
ATOM 729 O O . GLU A 1 106 ? -26.051 -3.556 33.809 1.00 95.75 106 GLU A O 1
ATOM 734 N N . SER A 1 107 ? -26.876 -5.003 35.296 1.00 95.69 107 SER A N 1
ATOM 735 C CA . SER A 1 107 ? -26.857 -6.116 34.344 1.00 95.69 107 SER A CA 1
ATOM 736 C C . SER A 1 107 ? -27.831 -5.871 33.191 1.00 95.69 107 SER A C 1
ATOM 738 O O . SER A 1 107 ? -29.029 -5.712 33.409 1.00 95.69 107 SER A O 1
ATOM 740 N N . GLY A 1 108 ? -27.332 -5.992 31.965 1.00 95.31 108 GLY A N 1
ATOM 741 C CA . GLY A 1 108 ? -28.050 -5.753 30.715 1.00 95.31 108 GLY A CA 1
ATOM 742 C C . GLY A 1 108 ? -27.766 -4.382 30.100 1.00 95.31 108 GLY A C 1
ATOM 743 O O . GLY A 1 108 ? -28.175 -4.154 28.965 1.00 95.31 108 GLY A O 1
ATOM 744 N N . GLU A 1 109 ? -27.070 -3.501 30.820 1.00 96.94 109 GLU A N 1
ATOM 745 C CA . GLU A 1 109 ? -26.748 -2.153 30.360 1.00 96.94 109 GLU A CA 1
ATOM 746 C C . GLU A 1 109 ? -25.377 -2.081 29.676 1.00 96.94 109 GLU A C 1
ATOM 748 O O . GLU A 1 109 ? -24.476 -2.898 29.907 1.00 96.94 109 GLU A O 1
ATOM 753 N N . GLU A 1 110 ? -25.225 -1.046 28.849 1.00 95.75 110 GLU A N 1
ATOM 754 C CA . GLU A 1 110 ? -23.976 -0.676 28.191 1.00 95.75 110 GLU A CA 1
ATOM 755 C C . GLU A 1 110 ? -23.626 0.783 28.492 1.00 95.75 110 GLU A C 1
ATOM 757 O O . GLU A 1 110 ? -24.507 1.620 28.694 1.00 95.75 110 GLU A O 1
ATOM 762 N N . CYS A 1 111 ? -22.338 1.108 28.485 1.00 93.75 111 CYS A N 1
ATOM 763 C CA . CYS A 1 111 ? -21.864 2.479 28.611 1.00 93.75 111 CYS A CA 1
ATOM 764 C C . CYS A 1 111 ? -20.592 2.706 27.792 1.00 93.75 111 CYS A C 1
ATOM 766 O O . CYS A 1 111 ? -19.809 1.789 27.543 1.00 93.75 111 CYS A O 1
ATOM 768 N N . GLU A 1 112 ? -20.381 3.950 27.378 1.00 91.62 112 GLU A N 1
ATOM 769 C CA . GLU A 1 112 ? -19.211 4.367 26.609 1.00 91.62 112 GLU A CA 1
ATOM 770 C C . GLU A 1 112 ? -18.259 5.165 27.516 1.00 91.62 112 GLU A C 1
ATOM 772 O O . GLU A 1 112 ? -18.646 6.246 27.999 1.00 91.62 112 GLU A O 1
ATOM 777 N N . PRO A 1 113 ? -17.041 4.656 27.784 1.00 90.06 113 PRO A N 1
ATOM 778 C CA . PRO A 1 113 ? -16.014 5.407 28.492 1.00 90.06 113 PRO A CA 1
ATOM 779 C C . PRO A 1 113 ? -15.238 6.316 27.526 1.00 90.06 113 PRO A C 1
ATOM 781 O O . PRO A 1 113 ? -15.246 6.124 26.310 1.00 90.06 113 PRO A O 1
ATOM 784 N N . LEU A 1 114 ? -14.543 7.319 28.061 1.00 87.94 114 LEU A N 1
ATOM 785 C CA . LEU A 1 114 ? -13.783 8.271 27.254 1.00 87.94 114 LEU A CA 1
ATOM 786 C C . LEU A 1 114 ? -12.324 7.837 27.138 1.00 87.94 114 LEU A C 1
ATOM 788 O O . LEU A 1 114 ? -11.575 7.819 28.119 1.00 87.94 114 LEU A O 1
ATOM 792 N N . CYS A 1 115 ? -11.900 7.558 25.910 1.00 88.56 115 CYS A N 1
ATOM 793 C CA . CYS A 1 115 ? -10.493 7.363 25.600 1.00 88.56 115 CYS A CA 1
ATOM 794 C C . CYS A 1 115 ? -9.695 8.668 25.718 1.00 88.56 115 CYS A C 1
ATOM 796 O O . CYS A 1 115 ? -10.209 9.777 25.548 1.00 88.56 115 CYS A O 1
ATOM 798 N N . GLY A 1 116 ? -8.409 8.528 26.029 1.00 84.50 116 GLY A N 1
ATOM 799 C CA . GLY A 1 116 ? -7.463 9.628 26.092 1.00 84.50 116 GLY A CA 1
ATOM 800 C C . GLY A 1 116 ? -7.211 10.294 24.742 1.00 84.50 116 GLY A C 1
ATOM 801 O O . GLY A 1 116 ? -7.674 9.839 23.696 1.00 84.50 116 GLY A O 1
ATOM 802 N N . PRO A 1 117 ? -6.464 11.409 24.740 1.00 75.81 117 PRO A N 1
ATOM 803 C CA . PRO A 1 117 ? -6.215 12.168 23.524 1.00 75.81 117 PRO A CA 1
ATOM 804 C C . PRO A 1 117 ? -5.566 11.294 22.442 1.00 75.81 117 PRO A C 1
ATOM 806 O O . PRO A 1 117 ? -4.539 10.661 22.685 1.00 75.81 117 PRO A O 1
ATOM 809 N N . ASN A 1 118 ? -6.124 11.350 21.228 1.00 67.19 118 ASN A N 1
ATOM 810 C CA . ASN A 1 118 ? -5.736 10.555 20.053 1.00 67.19 118 ASN A CA 1
ATOM 811 C C . ASN A 1 118 ? -6.100 9.064 20.125 1.00 67.19 118 ASN A C 1
ATOM 813 O O . ASN A 1 118 ? -5.445 8.263 19.464 1.00 67.19 118 ASN A O 1
ATOM 817 N N . TYR A 1 119 ? -7.122 8.686 20.888 1.00 80.50 119 TYR A N 1
ATOM 818 C CA . TYR A 1 119 ? -7.660 7.329 20.914 1.00 80.50 119 TYR A CA 1
ATOM 819 C C . TYR A 1 119 ? -9.184 7.351 20.761 1.00 80.50 119 TYR A C 1
ATOM 821 O O . TYR A 1 119 ? -9.844 8.225 21.317 1.00 80.50 119 TYR A O 1
ATOM 829 N N . ASP A 1 120 ? -9.716 6.374 20.030 1.00 84.50 120 ASP A N 1
ATOM 830 C CA . ASP A 1 120 ? -11.141 6.105 19.858 1.00 84.50 120 ASP A CA 1
ATOM 831 C C . ASP A 1 120 ? -11.503 4.768 20.514 1.00 84.50 120 ASP A C 1
ATOM 833 O O . ASP A 1 120 ? -10.731 3.801 20.471 1.00 84.50 120 ASP A O 1
ATOM 837 N N . ALA A 1 121 ? -12.701 4.705 21.094 1.00 87.50 121 ALA A N 1
ATOM 838 C CA . ALA A 1 121 ? -13.240 3.483 21.671 1.00 87.50 121 ALA A CA 1
ATOM 839 C C . ALA A 1 121 ? -13.590 2.475 20.565 1.00 87.50 121 ALA A C 1
ATOM 841 O O . ALA A 1 121 ? -14.288 2.807 19.605 1.00 87.50 121 ALA A O 1
ATOM 842 N N . SER A 1 122 ? -13.136 1.226 20.699 1.00 89.19 122 SER A N 1
ATOM 843 C CA . SER A 1 122 ? -13.496 0.152 19.761 1.00 89.19 122 SER A CA 1
ATOM 844 C C . SER A 1 122 ? -14.941 -0.346 19.924 1.00 89.19 122 SER A C 1
ATOM 846 O O . SER A 1 122 ? -15.443 -1.076 19.067 1.00 89.19 122 SER A O 1
ATOM 848 N N . GLY A 1 123 ? -15.617 0.055 21.004 1.00 90.31 123 GLY A N 1
ATOM 849 C CA . GLY A 1 123 ? -16.994 -0.299 21.335 1.00 90.31 123 GLY A CA 1
ATOM 850 C C . GLY A 1 123 ? -17.404 0.238 22.709 1.00 90.31 123 GLY A C 1
ATOM 851 O O . GLY A 1 123 ? -16.788 1.170 23.220 1.00 90.31 123 GLY A O 1
ATOM 852 N N . ASN A 1 124 ? -18.414 -0.384 23.317 1.00 92.69 124 ASN A N 1
ATOM 853 C CA . ASN A 1 124 ? -18.915 -0.037 24.650 1.00 92.69 124 ASN A CA 1
ATOM 854 C C . ASN A 1 124 ? -18.445 -1.048 25.700 1.00 92.69 124 ASN A C 1
ATOM 856 O O . ASN A 1 124 ? -18.163 -2.205 25.384 1.00 92.69 124 ASN A O 1
ATOM 860 N N . PHE A 1 125 ? -18.432 -0.632 26.963 1.00 93.50 125 PHE A N 1
ATOM 861 C CA . PHE A 1 125 ? -18.498 -1.577 28.070 1.00 93.50 125 PHE A CA 1
ATOM 862 C C . PHE A 1 125 ? -19.923 -2.104 28.190 1.00 93.50 125 PHE A C 1
ATOM 864 O O . PHE A 1 125 ? -20.874 -1.331 28.089 1.00 93.50 125 PHE A O 1
ATOM 871 N N . SE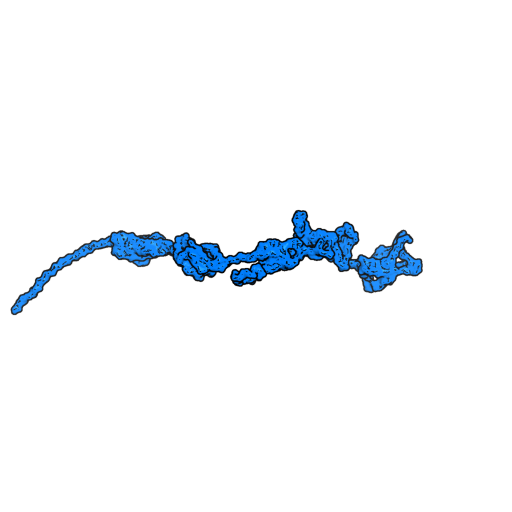R A 1 126 ? -20.084 -3.398 28.438 1.00 94.56 126 SER A N 1
ATOM 872 C CA . SER A 1 126 ? -21.404 -3.990 28.656 1.00 94.56 126 SER A CA 1
ATOM 873 C C . SER A 1 126 ? -21.380 -5.007 29.786 1.00 94.56 126 SER A C 1
ATOM 875 O O . SER A 1 126 ? -20.430 -5.774 29.937 1.00 94.56 126 SER A O 1
ATOM 877 N N . CYS A 1 127 ? -22.409 -4.963 30.633 1.00 95.69 127 CYS A N 1
ATOM 878 C CA . CYS A 1 127 ? -22.524 -5.818 31.808 1.00 95.69 127 CYS A CA 1
ATOM 879 C C . CYS A 1 127 ? -23.620 -6.856 31.603 1.00 95.69 127 CYS A C 1
ATOM 881 O O . CYS A 1 127 ? -24.740 -6.514 31.233 1.00 95.69 127 CYS A O 1
ATOM 883 N N . LEU A 1 128 ? -23.346 -8.121 31.912 1.00 96.81 128 LEU A N 1
ATOM 884 C CA . LEU A 1 128 ? -24.372 -9.157 31.945 1.00 96.81 128 LEU A CA 1
ATOM 885 C C . LEU A 1 128 ? -24.106 -10.137 33.086 1.00 96.81 128 LEU A C 1
ATOM 887 O O . LEU A 1 128 ? -23.100 -10.842 33.077 1.00 96.81 128 LEU A O 1
ATOM 891 N N . LEU A 1 129 ? -25.034 -10.209 34.047 1.00 95.44 129 LEU A N 1
ATOM 892 C CA . LEU A 1 129 ? -24.982 -11.120 35.198 1.00 95.44 129 LEU A CA 1
ATOM 893 C C . LEU A 1 129 ? -23.636 -11.054 35.947 1.00 95.44 129 LEU A C 1
ATOM 895 O O . LEU A 1 129 ? -23.007 -12.077 36.217 1.00 95.44 129 LEU A O 1
ATOM 899 N N . GLY A 1 130 ? -23.168 -9.838 36.235 1.00 92.88 130 GLY A N 1
ATOM 900 C CA . GLY A 1 130 ? -21.898 -9.572 36.917 1.00 92.88 130 GLY A CA 1
ATOM 901 C C . GLY A 1 130 ? -20.642 -9.753 36.057 1.00 92.88 130 GLY A C 1
ATOM 902 O O . GLY A 1 130 ? -19.537 -9.569 36.560 1.00 92.88 130 GLY A O 1
ATOM 903 N N . ASN A 1 131 ? -20.779 -10.103 34.773 1.00 93.88 131 ASN A N 1
ATOM 904 C CA . ASN A 1 131 ? -19.663 -10.206 33.837 1.00 93.88 131 ASN A CA 1
ATOM 905 C C . ASN A 1 131 ? -19.578 -8.953 32.957 1.00 93.88 131 ASN A C 1
ATOM 907 O O . ASN A 1 131 ? -20.513 -8.657 32.211 1.00 93.88 131 ASN A O 1
ATOM 911 N N . LEU A 1 132 ? -18.463 -8.229 33.055 1.00 92.31 132 LEU A N 1
ATOM 912 C CA . LEU A 1 132 ? -18.206 -7.013 32.293 1.00 92.31 132 LEU A CA 1
ATOM 913 C C . LEU A 1 132 ? -17.360 -7.332 31.061 1.00 92.31 132 LEU A C 1
ATOM 915 O O . LEU A 1 132 ? -16.202 -7.731 31.186 1.00 92.31 132 LEU A O 1
ATOM 919 N N . THR A 1 133 ? -17.906 -7.105 29.872 1.00 93.44 133 THR A N 1
ATOM 920 C CA . THR A 1 133 ? -17.104 -7.076 28.649 1.00 93.44 133 THR A CA 1
ATOM 921 C C . THR A 1 133 ? -16.586 -5.670 28.411 1.00 93.44 133 THR A C 1
ATOM 923 O O . THR A 1 133 ? -17.348 -4.702 28.431 1.00 93.44 133 THR A O 1
ATOM 926 N N . THR A 1 134 ? -15.276 -5.567 28.210 1.00 91.50 134 THR A N 1
ATOM 927 C CA . THR A 1 134 ? -14.577 -4.304 27.997 1.00 91.50 134 THR A CA 1
ATOM 928 C C . THR A 1 134 ? -14.324 -4.050 26.512 1.00 91.50 134 THR A C 1
ATOM 930 O O . THR A 1 134 ? -14.449 -4.939 25.669 1.00 91.50 134 THR A O 1
ATOM 933 N N . MET A 1 135 ? -13.953 -2.813 26.205 1.00 89.44 135 MET A N 1
ATOM 934 C CA . MET A 1 135 ? -13.488 -2.372 24.896 1.00 89.44 135 MET A CA 1
ATOM 935 C C . MET A 1 135 ? -12.018 -1.948 24.984 1.00 89.44 135 MET A C 1
ATOM 937 O O . MET A 1 135 ? -11.452 -1.874 26.075 1.00 89.44 135 MET A O 1
ATOM 941 N N . GLU A 1 136 ? -11.412 -1.657 23.838 1.00 89.31 136 GLU A N 1
ATOM 942 C CA . GLU A 1 136 ? -10.045 -1.146 23.748 1.00 89.31 136 GLU A CA 1
ATOM 943 C C . GLU A 1 136 ? -10.041 0.280 23.200 1.00 89.31 136 GLU A C 1
ATOM 945 O O . GLU A 1 136 ? -10.690 0.579 22.194 1.00 89.31 136 GLU A O 1
ATOM 950 N N . CYS A 1 137 ? -9.253 1.154 23.824 1.00 87.50 137 CYS A N 1
ATOM 951 C CA . CYS A 1 137 ? -8.927 2.444 23.239 1.00 87.50 137 CYS A CA 1
ATOM 952 C C . CYS A 1 137 ? -7.874 2.234 22.154 1.00 87.50 137 CYS A C 1
ATOM 954 O O . CYS A 1 137 ? -6.695 2.009 22.435 1.00 87.50 137 CYS A O 1
ATOM 956 N N . THR A 1 138 ? -8.305 2.320 20.900 1.00 85.00 138 THR A N 1
ATOM 957 C CA . THR A 1 138 ? -7.418 2.206 19.744 1.00 85.00 138 THR A CA 1
ATOM 958 C C . THR A 1 138 ? -7.032 3.587 19.271 1.00 85.00 138 THR A C 1
ATOM 960 O O . THR A 1 138 ? -7.837 4.508 19.220 1.00 85.00 138 THR A O 1
ATOM 963 N N . SER A 1 139 ? -5.760 3.774 18.976 1.00 76.62 139 SER A N 1
ATOM 964 C CA . SER A 1 139 ? -5.254 5.092 18.645 1.00 76.62 139 SER A CA 1
ATOM 965 C C . SER A 1 139 ? -5.831 5.601 17.315 1.00 76.62 139 SER A C 1
ATOM 967 O O . SER A 1 139 ? -5.766 4.894 16.308 1.00 76.62 139 SER A O 1
ATOM 969 N N . HIS A 1 140 ? -6.309 6.848 17.297 1.00 66.00 140 HIS A N 1
ATOM 970 C CA . HIS A 1 140 ? -6.791 7.602 16.138 1.00 66.00 140 HIS A CA 1
ATOM 971 C C . HIS A 1 140 ? -5.616 8.000 15.236 1.00 66.00 140 HIS A C 1
ATOM 973 O O . HIS A 1 140 ? -5.261 9.171 15.087 1.00 66.00 140 HIS A O 1
ATOM 979 N N . TRP A 1 141 ? -4.947 7.018 14.641 1.00 58.66 141 TRP A N 1
ATOM 980 C CA . TRP A 1 141 ? -3.969 7.283 13.595 1.00 58.66 141 TRP A CA 1
ATOM 981 C C . TRP A 1 141 ? -4.768 7.405 12.314 1.00 58.66 141 TRP A C 1
ATOM 983 O O . TRP A 1 141 ? -4.876 6.464 11.536 1.00 58.66 141 TRP A O 1
ATOM 993 N N . MET A 1 142 ? -5.350 8.581 12.091 1.00 55.25 142 MET A N 1
ATOM 994 C CA . MET A 1 142 ? -5.532 9.026 10.719 1.00 55.25 142 MET A CA 1
ATOM 995 C C . MET A 1 142 ? -4.134 9.437 10.258 1.00 55.25 142 MET A C 1
ATOM 997 O O . MET A 1 142 ? -3.634 10.466 10.725 1.00 55.25 142 MET A O 1
ATOM 1001 N N . PRO A 1 143 ? -3.449 8.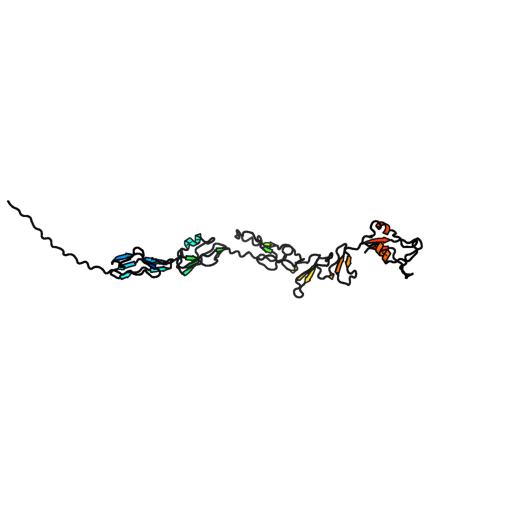645 9.412 1.00 60.97 143 PRO A N 1
ATOM 1002 C CA . PRO A 1 143 ? -2.145 9.059 8.940 1.00 60.97 143 PRO A CA 1
ATOM 1003 C C . PRO A 1 143 ? -2.374 10.359 8.172 1.00 60.97 143 PRO A C 1
ATOM 1005 O O . PRO A 1 143 ? -3.244 10.423 7.295 1.00 60.97 143 PRO A O 1
ATOM 1008 N N . VAL A 1 144 ? -1.661 11.419 8.567 1.00 68.69 144 VAL A N 1
ATOM 1009 C CA . VAL A 1 144 ? -1.745 12.719 7.895 1.00 68.69 144 VAL A CA 1
ATOM 1010 C C . VAL A 1 144 ? -1.561 12.450 6.402 1.00 68.69 144 VAL A C 1
ATOM 1012 O O . VAL A 1 144 ? -0.551 11.853 6.025 1.00 68.69 144 VAL A O 1
ATOM 1015 N N . PRO A 1 145 ? -2.535 12.807 5.548 1.00 76.06 145 PRO A N 1
ATOM 1016 C CA . PRO A 1 145 ? -2.468 12.413 4.157 1.00 76.06 145 PRO A CA 1
ATOM 1017 C C . PRO A 1 145 ? -1.288 13.132 3.502 1.00 76.06 145 PRO A C 1
ATOM 1019 O O . PRO A 1 145 ? -1.228 14.364 3.486 1.00 76.06 145 PRO A O 1
ATOM 1022 N N . CYS A 1 146 ? -0.341 12.363 2.972 1.00 84.12 146 CYS A N 1
ATOM 1023 C CA . CYS A 1 146 ? 0.801 12.916 2.265 1.00 84.12 146 CYS A CA 1
ATOM 1024 C C . CYS A 1 146 ? 0.350 13.541 0.939 1.00 84.12 146 CYS A C 1
ATOM 1026 O O . CYS A 1 146 ? -0.552 13.002 0.283 1.00 84.12 146 CYS A O 1
ATOM 1028 N N . PRO A 1 147 ? 0.954 14.669 0.525 1.00 89.25 147 PRO A N 1
ATOM 1029 C CA . PRO A 1 147 ? 0.659 15.281 -0.762 1.00 89.25 147 PRO A CA 1
ATOM 1030 C C . PRO A 1 147 ? 1.033 14.354 -1.929 1.00 89.25 147 PRO A C 1
ATOM 1032 O O . PRO A 1 147 ? 1.778 13.385 -1.769 1.00 89.25 147 PRO A O 1
ATOM 1035 N N . ALA A 1 148 ? 0.527 14.668 -3.124 1.00 90.56 148 ALA A N 1
ATOM 1036 C CA . ALA A 1 148 ? 0.910 13.970 -4.347 1.00 90.56 148 ALA A CA 1
ATOM 1037 C C . ALA A 1 148 ? 2.441 14.000 -4.532 1.00 90.56 148 ALA A C 1
ATOM 1039 O O . ALA A 1 148 ? 3.083 15.025 -4.290 1.00 90.56 148 ALA A O 1
ATOM 1040 N N . GLY A 1 149 ? 3.012 12.867 -4.938 1.00 91.12 149 GLY A N 1
ATOM 1041 C CA . GLY A 1 149 ? 4.456 12.656 -5.054 1.00 91.12 149 GLY A CA 1
ATOM 1042 C C . GLY A 1 149 ? 5.184 12.288 -3.761 1.00 91.12 149 GLY A C 1
ATOM 1043 O O . GLY A 1 149 ? 6.406 12.177 -3.790 1.00 91.12 149 GLY A O 1
ATOM 1044 N N . PHE A 1 150 ? 4.478 12.077 -2.646 1.00 90.69 150 PHE A N 1
ATOM 1045 C CA . PHE A 1 150 ? 5.086 11.668 -1.377 1.00 90.69 150 PHE A CA 1
ATOM 1046 C C . PHE A 1 150 ? 4.381 10.456 -0.761 1.00 90.69 150 PHE A C 1
ATOM 1048 O O . PHE A 1 150 ? 3.153 10.442 -0.663 1.00 90.69 150 PHE A O 1
ATOM 1055 N N . GLU A 1 151 ? 5.135 9.468 -0.292 1.00 88.19 151 GLU A N 1
ATOM 1056 C CA . GLU A 1 151 ? 4.634 8.327 0.479 1.00 88.19 151 GLU A CA 1
ATOM 1057 C C . GLU A 1 151 ? 4.875 8.476 1.977 1.00 88.19 151 GLU A C 1
ATOM 1059 O O . GLU A 1 151 ? 5.626 9.339 2.425 1.00 88.19 151 GLU A O 1
ATOM 1064 N N . PHE A 1 152 ? 4.169 7.655 2.745 1.00 79.94 152 PHE A N 1
ATOM 1065 C CA . PHE A 1 152 ? 4.301 7.570 4.190 1.00 79.94 152 PHE A CA 1
ATOM 1066 C C . PHE A 1 152 ? 5.389 6.542 4.532 1.00 79.94 152 PHE A C 1
ATOM 1068 O O . PHE A 1 152 ? 5.342 5.425 4.020 1.00 79.94 152 PHE A O 1
ATOM 1075 N N . GLU A 1 153 ? 6.360 6.895 5.378 1.00 72.75 153 GLU A N 1
ATOM 1076 C CA . GLU A 1 153 ? 7.355 5.925 5.860 1.00 72.75 153 GLU A CA 1
ATOM 1077 C C . GLU A 1 153 ? 6.764 5.036 6.965 1.00 72.75 153 GLU A C 1
ATOM 1079 O O . GLU A 1 153 ? 6.446 5.506 8.061 1.00 72.75 153 GLU A O 1
ATOM 1084 N N . ASP A 1 154 ? 6.663 3.731 6.699 1.00 60.22 154 ASP A N 1
ATOM 1085 C CA . ASP A 1 154 ? 6.314 2.734 7.712 1.00 60.22 154 ASP A CA 1
ATOM 1086 C C . ASP A 1 154 ? 7.463 2.589 8.727 1.00 60.22 154 ASP A C 1
ATOM 1088 O O . ASP A 1 154 ? 8.582 2.214 8.371 1.00 60.22 154 ASP A O 1
ATOM 1092 N N . GLY A 1 155 ? 7.189 2.852 10.010 1.00 52.72 155 GLY A N 1
ATOM 1093 C CA . GLY A 1 155 ? 8.130 2.569 11.105 1.00 52.72 155 GLY A CA 1
ATOM 1094 C C . GLY A 1 155 ? 8.614 3.767 11.921 1.00 52.72 155 GLY A C 1
ATOM 1095 O O . GLY A 1 155 ? 9.486 3.597 12.772 1.00 52.72 155 GLY A O 1
ATOM 1096 N N . MET A 1 156 ? 8.051 4.961 11.724 1.00 52.62 156 MET A N 1
ATOM 1097 C CA . MET A 1 156 ? 8.152 6.015 12.734 1.00 52.62 156 MET A CA 1
ATOM 1098 C C . MET A 1 156 ? 7.020 5.846 13.747 1.00 52.62 156 MET A C 1
ATOM 1100 O O . MET A 1 156 ? 5.854 6.059 13.416 1.00 52.62 156 MET A O 1
ATOM 1104 N N . ASP A 1 157 ? 7.362 5.479 14.986 1.00 46.00 157 ASP A N 1
ATOM 1105 C CA . ASP A 1 157 ? 6.472 5.657 16.135 1.00 46.00 157 ASP A CA 1
ATOM 1106 C C . ASP A 1 157 ? 5.945 7.102 16.082 1.00 46.00 157 ASP A C 1
ATOM 1108 O O . ASP A 1 157 ? 6.723 8.040 16.272 1.00 46.00 157 ASP A O 1
ATOM 1112 N N . ALA A 1 158 ? 4.651 7.327 15.814 1.00 47.44 158 ALA A N 1
ATOM 1113 C CA . ALA A 1 158 ? 4.008 8.639 15.952 1.00 47.44 158 ALA A CA 1
ATOM 1114 C C . ALA A 1 158 ? 3.880 9.033 17.430 1.00 47.44 158 ALA A C 1
ATOM 1116 O O . ALA A 1 158 ? 2.817 9.393 17.940 1.00 47.44 158 ALA A O 1
ATOM 1117 N N . LEU A 1 159 ? 5.006 9.016 18.134 1.00 48.06 159 LEU A N 1
ATOM 1118 C CA . LEU A 1 159 ? 5.169 9.741 19.364 1.00 48.06 159 LEU A CA 1
ATOM 1119 C C . LEU A 1 159 ? 5.157 11.240 19.021 1.00 48.06 159 LEU A C 1
ATOM 1121 O O . LEU A 1 159 ? 6.123 11.802 18.509 1.00 48.06 159 LEU A O 1
ATOM 1125 N N . ASN A 1 160 ? 4.054 11.887 19.405 1.00 47.00 160 ASN A N 1
ATOM 1126 C CA . ASN A 1 160 ? 3.890 13.332 19.598 1.00 47.00 160 ASN A CA 1
ATOM 1127 C C . ASN A 1 160 ? 3.605 14.222 18.367 1.00 47.00 160 ASN A C 1
ATOM 1129 O O . ASN A 1 160 ? 4.361 15.135 18.032 1.00 47.00 160 ASN A O 1
ATOM 1133 N N . VAL A 1 161 ? 2.398 14.104 17.802 1.00 51.22 161 VAL A N 1
ATOM 1134 C CA . VAL A 1 161 ? 1.797 15.174 16.978 1.00 51.22 161 VAL A CA 1
ATOM 1135 C C . VAL A 1 161 ? 1.052 16.176 17.878 1.00 51.22 161 VAL A C 1
ATOM 1137 O O . VAL A 1 161 ? -0.173 16.265 17.887 1.00 51.22 161 VAL A O 1
ATOM 1140 N N . HIS A 1 162 ? 1.798 16.956 18.665 1.00 49.31 162 HIS A N 1
ATOM 1141 C CA . HIS A 1 162 ? 1.246 18.126 19.373 1.00 49.31 162 HIS A CA 1
ATOM 1142 C C . HIS A 1 162 ? 1.941 19.447 19.041 1.00 49.31 162 HIS A C 1
ATOM 1144 O O . HIS A 1 162 ? 1.699 20.469 19.680 1.00 49.31 162 HIS A O 1
ATOM 1150 N N . ASN A 1 163 ? 2.749 19.473 17.978 1.00 44.56 163 ASN A N 1
ATOM 1151 C CA . ASN A 1 163 ? 3.246 20.723 17.426 1.00 44.56 163 ASN A CA 1
ATOM 1152 C C . ASN A 1 163 ? 2.912 20.812 15.936 1.00 44.56 163 ASN A C 1
ATOM 1154 O O . ASN A 1 163 ? 3.405 20.048 15.109 1.00 44.56 163 ASN A O 1
ATOM 1158 N N . ARG A 1 164 ? 2.014 21.745 15.621 1.00 45.59 164 ARG A N 1
ATOM 1159 C CA . ARG A 1 164 ? 1.329 21.970 14.341 1.00 45.59 164 ARG A CA 1
ATOM 1160 C C . ARG A 1 164 ? 2.255 22.540 13.251 1.00 45.59 164 ARG A C 1
ATOM 1162 O O . ARG A 1 164 ? 1.913 23.522 12.603 1.00 45.59 164 ARG A O 1
ATOM 1169 N N . SER A 1 165 ? 3.419 21.921 13.062 1.00 45.91 165 SER A N 1
ATOM 1170 C CA . SER A 1 165 ? 4.414 22.259 12.033 1.00 45.91 165 SER A CA 1
ATOM 1171 C C . SER A 1 165 ? 4.996 21.035 11.315 1.00 45.91 165 SER A C 1
ATOM 1173 O O . SER A 1 165 ? 5.907 21.176 10.507 1.00 45.91 165 SER A O 1
ATOM 1175 N N . VAL A 1 166 ? 4.486 19.829 11.586 1.00 48.28 166 VAL A N 1
ATOM 1176 C CA . VAL A 1 166 ? 5.112 18.564 11.159 1.00 48.28 166 VAL A CA 1
ATOM 1177 C C . VAL A 1 166 ? 4.217 17.763 10.201 1.00 48.28 166 VAL A C 1
ATOM 1179 O O . VAL A 1 166 ? 4.274 16.545 10.145 1.00 48.28 166 VAL A O 1
ATOM 1182 N N . ALA A 1 167 ? 3.410 18.433 9.373 1.00 45.41 167 ALA A N 1
ATOM 1183 C CA . ALA A 1 167 ? 2.733 17.765 8.250 1.00 45.41 167 ALA A CA 1
ATOM 1184 C C . ALA A 1 167 ? 3.717 17.316 7.138 1.00 45.41 167 ALA A C 1
ATOM 1186 O O . ALA A 1 167 ? 3.297 16.768 6.126 1.00 45.41 167 ALA A O 1
ATOM 1187 N N . SER A 1 168 ? 5.024 17.555 7.312 1.00 49.66 168 SER A N 1
ATOM 1188 C CA . SER A 1 168 ? 6.067 17.271 6.318 1.00 49.66 168 SER A CA 1
ATOM 1189 C C . SER A 1 168 ? 7.238 16.429 6.834 1.00 49.66 168 SER A C 1
ATOM 1191 O O . SER A 1 168 ? 8.180 16.246 6.075 1.00 49.66 168 SER A O 1
ATOM 1193 N N . ALA A 1 169 ? 7.226 15.924 8.078 1.00 53.84 169 ALA A N 1
ATOM 1194 C CA . ALA A 1 169 ? 8.329 15.067 8.559 1.00 53.84 169 ALA A CA 1
ATOM 1195 C C . ALA A 1 169 ? 8.035 13.561 8.524 1.00 53.84 169 ALA A C 1
ATOM 1197 O O . ALA A 1 169 ? 8.899 12.788 8.906 1.00 53.84 169 ALA A O 1
ATOM 1198 N N . VAL A 1 170 ? 6.847 13.151 8.067 1.00 74.56 170 VAL A N 1
ATOM 1199 C CA . VAL A 1 170 ? 6.473 11.727 7.928 1.00 74.56 170 VAL A CA 1
ATOM 1200 C C . VAL A 1 170 ? 6.318 11.313 6.458 1.00 74.56 170 VAL A C 1
ATOM 1202 O O . VAL A 1 170 ? 6.202 10.135 6.141 1.00 74.56 170 VAL A O 1
ATOM 1205 N N . CYS A 1 171 ? 6.329 12.289 5.547 1.00 84.38 171 CYS A N 1
ATOM 1206 C CA . CYS A 1 171 ? 6.152 12.060 4.122 1.00 84.38 171 CYS A CA 1
ATOM 1207 C C . CYS A 1 171 ? 7.499 12.155 3.407 1.00 84.38 171 CYS A C 1
ATOM 1209 O O . CYS A 1 171 ? 8.117 13.224 3.399 1.00 84.38 171 CYS A O 1
ATOM 1211 N N . THR A 1 172 ? 7.930 11.074 2.769 1.00 89.38 172 THR A N 1
ATOM 1212 C CA . THR A 1 172 ? 9.123 11.048 1.920 1.00 89.38 172 THR A CA 1
ATOM 1213 C C . THR A 1 172 ? 8.727 11.134 0.452 1.00 89.38 172 THR A C 1
ATOM 1215 O O . THR A 1 172 ? 7.665 10.649 0.063 1.00 89.38 172 THR A O 1
ATOM 1218 N N . PRO A 1 173 ? 9.514 11.823 -0.392 1.00 92.06 173 PRO A N 1
ATOM 1219 C CA . PRO A 1 173 ? 9.200 11.906 -1.811 1.00 92.06 173 PRO A CA 1
ATOM 1220 C C . PRO A 1 173 ? 9.296 10.515 -2.442 1.00 92.06 173 PRO A C 1
ATOM 1222 O O . PRO A 1 173 ? 10.210 9.762 -2.107 1.00 92.0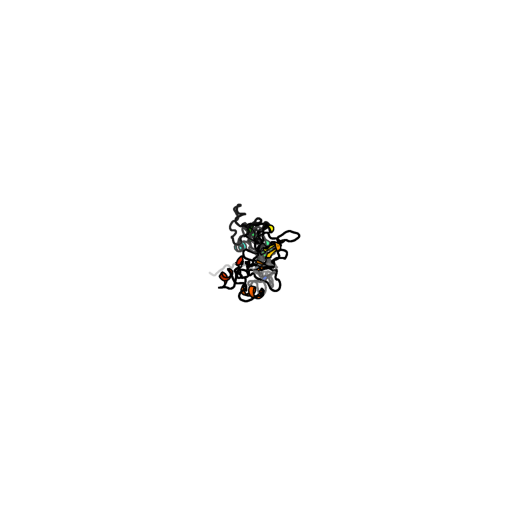6 173 PRO A O 1
ATOM 1225 N N . CYS A 1 174 ? 8.404 10.208 -3.388 1.00 95.12 174 CYS A N 1
ATOM 1226 C CA . CYS A 1 174 ? 8.443 8.944 -4.119 1.00 95.12 174 CYS A CA 1
ATOM 1227 C C . CYS A 1 174 ? 9.855 8.692 -4.667 1.00 95.12 174 CYS A C 1
ATOM 1229 O O . CYS A 1 174 ? 10.433 9.606 -5.268 1.00 95.12 174 CYS A O 1
ATOM 1231 N N . PRO A 1 175 ? 10.431 7.495 -4.486 1.00 94.44 175 PRO A N 1
ATOM 1232 C CA . PRO A 1 175 ? 11.735 7.181 -5.047 1.00 94.44 175 PRO A CA 1
ATOM 1233 C C . PRO A 1 175 ? 11.688 7.187 -6.583 1.00 94.44 175 PRO A C 1
ATOM 1235 O O . PRO A 1 175 ? 10.627 7.220 -7.210 1.00 94.44 175 PRO A O 1
ATOM 1238 N N . SER A 1 176 ? 12.861 7.166 -7.218 1.00 94.75 176 SER A N 1
ATOM 1239 C CA . SER A 1 176 ? 12.938 7.058 -8.678 1.00 94.75 176 SER A CA 1
ATOM 1240 C C . SER A 1 176 ? 12.232 5.797 -9.180 1.00 94.75 176 SER A C 1
ATOM 1242 O O . SER A 1 176 ? 12.394 4.737 -8.576 1.00 94.75 176 SER A O 1
ATOM 1244 N N . ALA A 1 177 ? 11.558 5.903 -10.326 1.00 94.00 177 ALA A N 1
ATOM 1245 C CA . ALA A 1 177 ? 10.718 4.853 -10.921 1.00 94.00 177 ALA A CA 1
ATOM 1246 C C . ALA A 1 177 ? 9.378 4.606 -10.207 1.00 94.00 177 ALA A C 1
ATOM 1248 O O . ALA A 1 177 ? 8.697 3.621 -10.501 1.00 94.00 177 ALA A O 1
ATOM 1249 N N . GLU A 1 178 ? 8.959 5.522 -9.334 1.00 95.44 178 GLU A N 1
ATOM 1250 C CA . GLU A 1 178 ? 7.644 5.522 -8.699 1.00 95.44 178 GLU A CA 1
ATOM 1251 C C . GLU A 1 178 ? 6.973 6.904 -8.784 1.00 95.44 178 GLU A C 1
ATOM 1253 O O . GLU A 1 178 ? 7.628 7.916 -9.045 1.00 95.44 178 GLU A O 1
ATOM 1258 N N . TYR A 1 179 ? 5.650 6.948 -8.617 1.00 95.00 179 TYR A N 1
ATOM 1259 C CA . TYR A 1 179 ? 4.844 8.166 -8.681 1.00 95.00 179 TYR A CA 1
ATOM 1260 C C . TYR A 1 179 ? 3.600 8.084 -7.787 1.00 95.00 179 TYR A C 1
ATOM 1262 O O . TYR A 1 179 ? 3.102 6.998 -7.494 1.00 95.00 179 TYR A O 1
ATOM 1270 N N . LYS A 1 180 ? 3.024 9.225 -7.393 1.00 94.50 180 LYS A N 1
ATOM 1271 C CA . LYS A 1 180 ? 1.758 9.245 -6.636 1.00 94.50 180 LYS A CA 1
ATOM 1272 C C . LYS A 1 180 ? 0.830 10.403 -7.033 1.00 94.50 180 LYS A C 1
ATOM 1274 O O . LYS A 1 180 ? 1.145 11.543 -6.698 1.00 94.50 180 LYS A O 1
ATOM 1279 N N . PRO A 1 181 ? -0.328 10.125 -7.667 1.00 92.06 181 PRO A N 1
ATOM 1280 C CA . PRO A 1 181 ? -1.209 11.164 -8.212 1.00 92.06 181 PRO A CA 1
ATOM 1281 C C . PRO A 1 181 ? -2.121 11.836 -7.198 1.00 92.06 181 PRO A C 1
ATOM 1283 O O . PRO A 1 181 ? -2.489 12.994 -7.376 1.00 92.06 181 PRO A O 1
ATOM 1286 N N . GLU A 1 182 ? -2.494 11.126 -6.140 1.00 90.31 182 GLU A N 1
ATOM 1287 C CA . GLU A 1 182 ? -3.507 11.586 -5.199 1.00 90.31 182 GLU A CA 1
ATOM 1288 C C . GLU A 1 182 ? -2.913 11.808 -3.812 1.00 90.31 182 GLU A C 1
ATOM 1290 O O . GLU A 1 182 ? -1.973 11.132 -3.388 1.00 90.31 182 GLU A O 1
ATOM 1295 N N . VAL A 1 183 ? -3.496 12.772 -3.103 1.00 87.69 183 VAL A N 1
ATOM 1296 C CA . VAL A 1 183 ? -3.199 13.048 -1.698 1.00 87.69 183 VAL A CA 1
ATOM 1297 C C . VAL A 1 183 ? -3.738 11.896 -0.847 1.00 87.69 183 VAL A C 1
ATOM 1299 O O . VAL A 1 183 ? -4.891 11.502 -1.000 1.00 87.69 183 VAL A O 1
ATOM 1302 N N . GLY A 1 184 ? -2.929 11.354 0.061 1.00 83.56 184 GLY A N 1
ATOM 1303 C CA . GLY A 1 184 ? -3.345 10.239 0.914 1.00 83.56 184 GLY A CA 1
ATOM 1304 C C . GLY A 1 184 ? -2.190 9.588 1.671 1.00 83.56 184 GLY A C 1
ATOM 1305 O O . GLY A 1 184 ? -1.038 9.957 1.459 1.00 83.56 184 GLY A O 1
ATOM 1306 N N . PRO A 1 185 ? -2.457 8.608 2.543 1.00 79.75 185 PRO A N 1
ATOM 1307 C CA . PRO A 1 185 ? -1.417 7.920 3.310 1.00 79.75 185 PRO A CA 1
ATOM 1308 C C . PRO A 1 185 ? -0.763 6.751 2.557 1.00 79.75 185 PRO A C 1
ATOM 1310 O O . PRO A 1 185 ? 0.235 6.213 3.013 1.00 79.75 185 PRO A O 1
ATOM 1313 N N . GLY A 1 186 ? -1.321 6.342 1.412 1.00 83.75 186 GLY A N 1
ATOM 1314 C CA . GLY A 1 186 ? -0.840 5.175 0.669 1.00 83.75 186 GLY A CA 1
ATOM 1315 C C . GLY A 1 186 ? 0.574 5.338 0.084 1.00 83.75 186 GLY A C 1
ATOM 1316 O O . GLY A 1 186 ? 1.032 6.476 -0.098 1.00 83.75 186 GLY A O 1
ATOM 1317 N N . PRO A 1 187 ? 1.231 4.211 -0.251 1.00 90.38 187 PRO A N 1
ATOM 1318 C CA . PRO A 1 187 ? 2.571 4.186 -0.838 1.00 90.38 187 PRO A CA 1
ATOM 1319 C C . PRO A 1 187 ? 2.588 4.743 -2.266 1.00 90.38 187 PRO A C 1
ATOM 1321 O O . PRO A 1 187 ? 1.535 4.933 -2.893 1.00 90.38 187 PRO A O 1
ATOM 1324 N N . CYS A 1 188 ? 3.783 4.985 -2.802 1.00 94.88 188 CYS A N 1
ATOM 1325 C CA . CYS A 1 188 ? 3.943 5.351 -4.202 1.00 94.88 188 CYS A CA 1
ATOM 1326 C C . CYS A 1 188 ? 3.603 4.174 -5.137 1.00 94.88 188 CYS A C 1
ATOM 1328 O O . CYS A 1 188 ? 3.714 2.991 -4.807 1.00 94.88 188 CYS A O 1
ATOM 1330 N N . LYS A 1 189 ? 3.104 4.503 -6.331 1.00 94.81 189 LYS A N 1
ATOM 1331 C CA . LYS A 1 189 ? 2.809 3.549 -7.403 1.00 94.81 189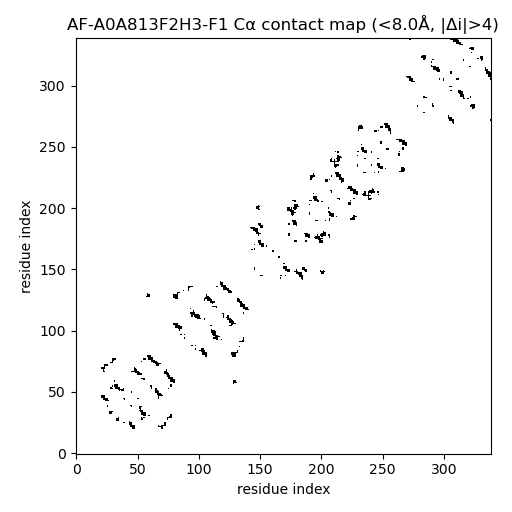 LYS A CA 1
ATOM 1332 C C . LYS A 1 189 ? 4.052 3.372 -8.261 1.00 94.81 189 LYS A C 1
ATOM 1334 O O . LYS A 1 189 ? 4.688 4.348 -8.641 1.00 94.81 189 LYS A O 1
ATOM 1339 N N . LYS A 1 190 ? 4.363 2.137 -8.641 1.00 95.12 190 LYS A N 1
ATOM 1340 C CA . LYS A 1 190 ? 5.489 1.859 -9.541 1.00 95.12 190 LYS A CA 1
ATOM 1341 C C . LYS A 1 190 ? 5.189 2.320 -10.962 1.00 95.12 190 LYS A C 1
ATOM 1343 O O . LYS A 1 190 ? 4.074 2.138 -11.455 1.00 95.12 190 LYS A O 1
ATOM 1348 N N . CYS A 1 191 ? 6.199 2.866 -11.629 1.00 94.50 191 CYS A N 1
ATOM 1349 C CA . CYS A 1 191 ? 6.180 3.018 -13.075 1.00 94.50 191 CYS A CA 1
ATOM 1350 C C . CYS A 1 191 ? 6.109 1.636 -13.764 1.00 94.50 191 CYS A C 1
ATOM 1352 O O . CYS A 1 191 ? 6.487 0.621 -13.164 1.00 94.50 191 CYS A O 1
ATOM 1354 N N . PRO A 1 192 ? 5.660 1.571 -15.032 1.00 92.56 192 PRO A N 1
ATOM 1355 C CA . PRO A 1 192 ? 5.725 0.351 -15.833 1.00 92.56 192 PRO A CA 1
ATOM 1356 C C . PRO A 1 192 ? 7.143 -0.234 -15.877 1.00 92.56 192 PRO A C 1
ATOM 1358 O O . PRO A 1 192 ? 8.136 0.491 -15.802 1.00 92.56 192 PRO A O 1
ATOM 1361 N N . ALA A 1 193 ? 7.258 -1.556 -16.016 1.00 91.12 193 ALA A N 1
ATOM 1362 C CA . ALA A 1 193 ? 8.560 -2.216 -16.070 1.00 91.12 193 ALA A CA 1
ATOM 1363 C C . ALA A 1 193 ? 9.423 -1.637 -17.205 1.00 91.12 193 ALA A C 1
ATOM 1365 O O . ALA A 1 193 ? 8.969 -1.550 -18.340 1.00 91.12 193 ALA A O 1
ATOM 1366 N N . GLY A 1 194 ? 10.664 -1.248 -16.900 1.00 88.69 194 GLY A N 1
ATOM 1367 C CA . GLY A 1 194 ? 11.564 -0.606 -17.866 1.00 88.69 194 GLY A CA 1
ATOM 1368 C C . GLY A 1 194 ? 11.419 0.918 -17.966 1.00 88.69 194 GLY A C 1
ATOM 1369 O O . GLY A 1 194 ? 12.199 1.531 -18.693 1.00 88.69 194 GLY A O 1
ATOM 1370 N N . ALA A 1 195 ? 10.492 1.536 -17.224 1.00 93.38 195 ALA A N 1
ATOM 1371 C CA . ALA A 1 195 ? 10.393 2.986 -17.071 1.00 93.38 195 ALA A CA 1
ATOM 1372 C C . ALA A 1 195 ? 11.048 3.488 -15.777 1.00 93.38 195 ALA A C 1
ATOM 1374 O O . ALA A 1 195 ? 11.122 2.774 -14.779 1.00 93.38 195 ALA A O 1
ATOM 1375 N N . ASN A 1 196 ? 11.481 4.747 -15.794 1.00 93.56 196 ASN A N 1
ATOM 1376 C CA . ASN A 1 196 ? 11.956 5.489 -14.634 1.00 93.56 196 ASN A CA 1
ATOM 1377 C C . ASN A 1 196 ? 11.242 6.842 -14.539 1.00 93.56 196 ASN A C 1
ATOM 1379 O O . ASN A 1 196 ? 10.888 7.445 -15.550 1.00 93.56 196 ASN A O 1
ATOM 1383 N N . SER A 1 197 ? 11.090 7.335 -13.317 1.00 94.56 197 SER A N 1
ATOM 1384 C CA . SER A 1 197 ? 10.609 8.679 -12.990 1.00 94.56 197 SER A CA 1
ATOM 1385 C C . SER A 1 197 ? 11.635 9.387 -12.106 1.00 94.56 197 SER A C 1
ATOM 1387 O O . SER A 1 197 ? 12.510 8.753 -11.503 1.00 94.56 197 SER A O 1
ATOM 1389 N N . ASN A 1 198 ? 11.519 10.709 -12.015 1.00 94.19 198 ASN A N 1
ATOM 1390 C CA . ASN A 1 198 ? 12.280 11.491 -11.047 1.00 94.19 198 ASN A CA 1
ATOM 1391 C C . ASN A 1 198 ? 11.734 11.288 -9.626 1.00 94.19 198 ASN A C 1
ATOM 1393 O O . ASN A 1 198 ? 10.559 10.975 -9.437 1.00 94.19 198 ASN A O 1
ATOM 1397 N N . ILE A 1 199 ? 12.585 11.533 -8.628 1.00 95.19 199 ILE A N 1
ATOM 1398 C CA . ILE A 1 199 ? 12.181 11.540 -7.217 1.00 95.19 199 ILE A CA 1
ATOM 1399 C C . ILE A 1 199 ? 11.050 12.559 -7.011 1.00 95.19 199 ILE A C 1
ATOM 1401 O O . ILE A 1 199 ? 11.140 13.691 -7.489 1.00 95.19 199 ILE A O 1
ATOM 1405 N N . GLY A 1 200 ? 10.007 12.171 -6.279 1.00 92.50 200 GLY A N 1
ATOM 1406 C CA . GLY A 1 200 ? 8.852 13.015 -5.975 1.00 92.50 200 GLY A CA 1
ATOM 1407 C C . GLY A 1 200 ? 7.838 13.143 -7.114 1.00 92.50 200 GLY A C 1
ATOM 1408 O O . GLY A 1 200 ? 7.023 14.065 -7.099 1.00 92.50 200 GLY A O 1
ATOM 1409 N N . SER A 1 201 ? 7.895 12.263 -8.118 1.00 96.31 201 SER A N 1
ATOM 1410 C CA . SER A 1 201 ? 6.951 12.277 -9.236 1.00 96.31 201 SER A CA 1
ATOM 1411 C C . SER A 1 201 ? 5.511 12.058 -8.772 1.00 96.31 201 SER A C 1
ATOM 1413 O O . SER A 1 201 ? 5.218 11.229 -7.910 1.00 96.31 201 SER A O 1
ATOM 1415 N N . HIS A 1 202 ? 4.586 12.799 -9.375 1.00 93.69 202 HIS A N 1
ATOM 1416 C CA . HIS A 1 202 ? 3.169 12.735 -9.037 1.00 93.69 202 HIS A CA 1
ATOM 1417 C C . HIS A 1 202 ? 2.276 12.296 -10.201 1.00 93.69 202 HIS A C 1
ATOM 1419 O O . HIS A 1 202 ? 1.099 12.050 -9.982 1.00 93.69 202 HIS A O 1
ATOM 1425 N N . PHE A 1 203 ? 2.791 12.108 -11.418 1.00 91.75 203 PHE A N 1
ATOM 1426 C CA . PHE A 1 203 ? 1.979 11.624 -12.536 1.00 91.75 203 PHE A CA 1
ATOM 1427 C C . PHE A 1 203 ? 2.613 10.418 -13.2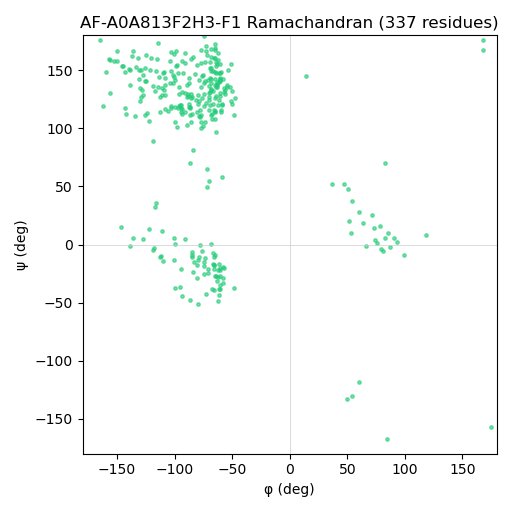19 1.00 91.75 203 PHE A C 1
ATOM 1429 O O . PHE A 1 203 ? 3.824 10.348 -13.388 1.00 91.75 203 PHE A O 1
ATOM 1436 N N . LEU A 1 204 ? 1.769 9.503 -13.709 1.00 90.44 204 LEU A N 1
ATOM 1437 C CA . LEU A 1 204 ? 2.215 8.393 -14.559 1.00 90.44 204 LEU A CA 1
ATOM 1438 C C . LEU A 1 204 ? 2.929 8.903 -15.826 1.00 90.44 204 LEU A C 1
ATOM 1440 O O . LEU A 1 204 ? 3.825 8.241 -16.333 1.00 90.44 204 LEU A O 1
ATOM 1444 N N . ALA A 1 205 ? 2.567 10.094 -16.311 1.00 88.25 205 ALA A N 1
ATOM 1445 C CA . ALA A 1 205 ? 3.203 10.732 -17.463 1.00 88.25 205 ALA A CA 1
ATOM 1446 C C . ALA A 1 205 ? 4.671 11.139 -17.224 1.00 88.25 205 ALA A C 1
ATOM 1448 O O . ALA A 1 205 ? 5.397 11.361 -18.189 1.00 88.25 205 ALA A O 1
ATOM 1449 N N . ASP A 1 206 ? 5.122 11.217 -15.967 1.00 91.44 206 ASP A N 1
ATOM 1450 C CA . ASP A 1 206 ? 6.530 11.476 -15.641 1.00 91.44 206 ASP A CA 1
ATOM 1451 C C . ASP A 1 206 ? 7.390 10.204 -15.764 1.00 91.44 206 ASP A C 1
ATOM 1453 O O . ASP A 1 206 ? 8.622 10.277 -15.730 1.00 91.44 206 ASP A O 1
ATOM 1457 N N . CYS A 1 207 ? 6.759 9.028 -15.868 1.00 92.75 207 CYS A N 1
ATOM 1458 C CA . CYS A 1 207 ? 7.455 7.782 -16.140 1.00 92.75 207 CYS A CA 1
ATOM 1459 C C . CYS A 1 207 ? 7.912 7.782 -17.604 1.00 92.75 207 CYS A C 1
ATOM 1461 O O . CYS A 1 207 ? 7.110 7.869 -18.529 1.00 92.75 207 CYS A O 1
ATOM 1463 N N . SER A 1 208 ? 9.216 7.643 -17.810 1.00 91.69 208 SER A N 1
ATOM 1464 C CA . SER A 1 208 ? 9.857 7.600 -19.123 1.00 91.69 208 SER A CA 1
ATOM 1465 C C . SER A 1 208 ? 10.570 6.267 -19.313 1.00 91.69 208 SER A C 1
ATOM 1467 O O . SER A 1 208 ? 11.225 5.771 -18.393 1.00 91.69 208 SER A O 1
ATOM 1469 N N . CYS A 1 209 ? 10.426 5.655 -20.488 1.00 92.75 209 CYS A N 1
ATOM 1470 C CA . CYS A 1 209 ? 11.113 4.403 -20.787 1.00 92.75 209 CYS A CA 1
ATOM 1471 C C . CYS A 1 209 ? 12.630 4.610 -20.783 1.00 92.75 209 CYS A C 1
ATOM 1473 O O . CYS A 1 209 ? 13.153 5.615 -21.260 1.00 92.75 209 CYS A O 1
ATOM 1475 N N . ASN A 1 210 ? 13.357 3.647 -20.225 1.00 91.56 210 ASN A N 1
ATOM 1476 C CA . ASN A 1 210 ?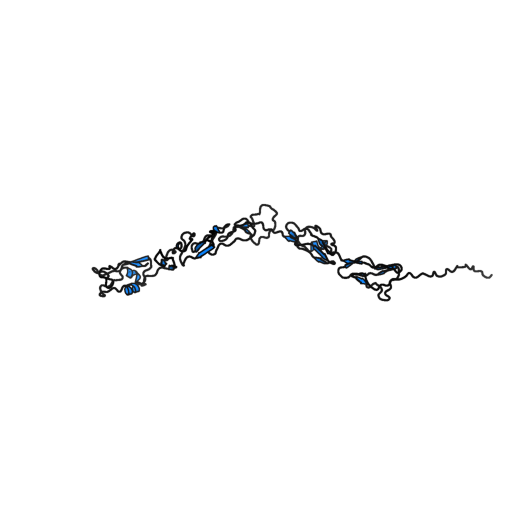 14.811 3.675 -20.258 1.00 91.56 210 ASN A CA 1
ATOM 1477 C C . ASN A 1 210 ? 15.315 3.554 -21.708 1.00 91.56 210 ASN A C 1
ATOM 1479 O O . ASN A 1 210 ? 14.607 3.048 -22.573 1.00 91.56 210 ASN A O 1
ATOM 1483 N N . ALA A 1 211 ? 16.562 3.943 -21.976 1.00 90.69 211 ALA A N 1
ATOM 1484 C CA . ALA A 1 211 ? 17.103 4.026 -23.336 1.00 90.69 211 ALA A CA 1
ATOM 1485 C C . ALA A 1 211 ? 17.056 2.703 -24.130 1.00 90.69 211 ALA A C 1
ATOM 1487 O O . ALA A 1 211 ? 17.131 2.726 -25.350 1.00 90.69 211 ALA A O 1
ATOM 1488 N N . THR A 1 212 ? 16.919 1.544 -23.482 1.00 91.94 212 THR A N 1
ATOM 1489 C CA . THR A 1 212 ? 16.791 0.232 -24.145 1.00 91.94 212 THR A CA 1
ATOM 1490 C C . THR A 1 212 ? 15.344 -0.185 -24.429 1.00 91.94 212 THR A C 1
ATOM 1492 O O . THR A 1 212 ? 15.114 -1.315 -24.854 1.00 91.94 212 THR A O 1
ATOM 1495 N N . PHE A 1 213 ? 14.366 0.680 -24.162 1.00 93.44 213 PHE A N 1
ATOM 1496 C CA . PHE A 1 213 ? 12.941 0.426 -24.354 1.00 93.44 213 PHE A CA 1
ATOM 1497 C C . PHE A 1 213 ? 12.293 1.584 -25.121 1.00 93.44 213 PHE A C 1
ATOM 1499 O O . PHE A 1 213 ? 12.707 2.734 -24.986 1.00 93.44 213 PHE A O 1
ATOM 1506 N N . PHE A 1 214 ? 11.244 1.288 -25.882 1.00 92.44 214 PHE A N 1
ATOM 1507 C CA . PHE A 1 214 ? 10.358 2.291 -26.466 1.00 92.44 214 PHE A CA 1
ATOM 1508 C C . PHE A 1 214 ? 8.988 2.251 -25.778 1.00 92.44 214 PHE A C 1
ATOM 1510 O O . PHE A 1 214 ? 8.538 1.206 -25.303 1.00 92.44 214 PHE A O 1
ATOM 1517 N N . ALA A 1 215 ? 8.343 3.407 -25.690 1.00 91.94 215 ALA A N 1
ATOM 1518 C CA . ALA A 1 215 ? 7.050 3.589 -25.056 1.00 91.94 215 ALA A CA 1
ATOM 1519 C C . ALA A 1 215 ? 5.916 3.093 -25.953 1.00 91.94 215 ALA A C 1
ATOM 1521 O O . ALA A 1 215 ? 5.869 3.406 -27.141 1.00 91.94 215 ALA A O 1
ATOM 1522 N N . GLN A 1 216 ? 4.973 2.373 -25.356 1.00 90.69 216 GLN A N 1
ATOM 1523 C CA . GLN A 1 216 ? 3.656 2.122 -25.923 1.00 90.69 216 GLN A CA 1
ATOM 1524 C C . GLN A 1 216 ? 2.619 2.873 -25.091 1.00 90.69 216 GLN A C 1
ATOM 1526 O O . GLN A 1 216 ? 2.609 2.772 -23.862 1.00 90.69 216 GLN A O 1
ATOM 1531 N N . PHE A 1 217 ? 1.778 3.650 -25.768 1.00 89.50 217 PHE A N 1
ATOM 1532 C CA . PHE A 1 217 ? 0.743 4.464 -25.142 1.00 89.50 217 PHE A CA 1
ATOM 1533 C C . PHE A 1 217 ? -0.637 3.888 -25.424 1.00 89.50 217 PHE A C 1
ATOM 1535 O O . PHE A 1 217 ? -0.912 3.446 -26.542 1.00 89.50 217 PHE A O 1
ATOM 1542 N N . GLU A 1 218 ? -1.521 3.975 -24.436 1.00 88.38 218 GLU A N 1
ATOM 1543 C CA . GLU A 1 218 ? -2.930 3.659 -24.634 1.00 88.38 218 GLU A CA 1
ATOM 1544 C C . GLU A 1 218 ? -3.563 4.630 -25.642 1.00 88.38 218 GLU A C 1
ATOM 1546 O O . GLU A 1 218 ? -3.372 5.848 -25.572 1.00 88.38 218 GLU A O 1
ATOM 1551 N N . ALA A 1 219 ? -4.379 4.096 -26.555 1.00 84.88 219 ALA A N 1
ATOM 1552 C CA . ALA A 1 219 ? -4.956 4.865 -27.658 1.00 84.88 219 ALA A CA 1
ATOM 1553 C C . ALA A 1 219 ? -5.925 5.983 -27.218 1.00 84.88 219 ALA A C 1
ATOM 1555 O O . ALA A 1 219 ? -6.091 6.960 -27.946 1.00 84.88 219 ALA A O 1
ATOM 1556 N N . GLU A 1 220 ? -6.581 5.843 -26.061 1.00 86.31 220 GLU A N 1
ATOM 1557 C CA . GLU A 1 220 ? -7.614 6.786 -25.601 1.00 86.31 220 GLU A CA 1
ATOM 1558 C C . GLU A 1 220 ? -7.096 7.804 -24.580 1.00 86.31 220 GLU A C 1
ATOM 1560 O O . GLU A 1 220 ? -7.495 8.969 -24.601 1.00 86.31 220 GLU A O 1
ATOM 1565 N N . THR A 1 221 ? -6.211 7.375 -23.681 1.00 82.88 221 THR A N 1
ATOM 1566 C CA . THR A 1 221 ? -5.749 8.182 -22.542 1.00 82.88 221 THR A CA 1
ATOM 1567 C C . THR A 1 221 ? -4.380 8.813 -22.787 1.00 82.88 221 THR A C 1
ATOM 1569 O O . THR A 1 221 ? -3.979 9.694 -22.026 1.00 82.88 221 THR A O 1
ATOM 1572 N N . PHE A 1 222 ? -3.657 8.367 -23.827 1.00 82.81 222 PHE A N 1
ATOM 1573 C CA . PHE A 1 222 ? -2.240 8.669 -24.063 1.00 82.81 222 PHE A CA 1
ATOM 1574 C C . PHE A 1 222 ? -1.349 8.385 -22.839 1.00 82.81 222 PHE A C 1
ATOM 1576 O O . PHE A 1 222 ? -0.244 8.918 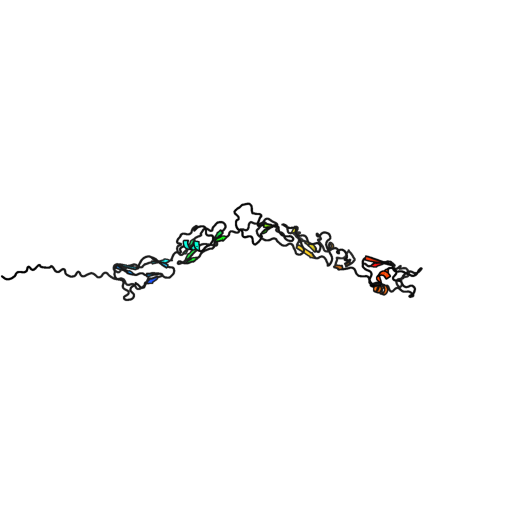-22.729 1.00 82.81 222 PHE A O 1
ATOM 1583 N N . ALA A 1 223 ? -1.821 7.553 -21.906 1.00 85.12 223 ALA A N 1
ATOM 1584 C CA . ALA A 1 223 ? -1.049 7.122 -20.755 1.00 85.12 223 ALA A CA 1
ATOM 1585 C C . ALA A 1 223 ? -0.019 6.076 -21.186 1.00 85.12 223 ALA A C 1
ATOM 1587 O O . ALA A 1 223 ? -0.274 5.274 -22.087 1.00 85.12 223 ALA A O 1
ATOM 1588 N N . LEU A 1 224 ? 1.151 6.088 -20.542 1.00 88.62 224 LEU A N 1
ATOM 1589 C CA . LEU A 1 224 ? 2.177 5.076 -20.769 1.00 88.62 224 LEU A CA 1
ATOM 1590 C C . LEU A 1 224 ? 1.645 3.708 -20.313 1.00 88.62 224 LEU A C 1
ATOM 1592 O O . LEU A 1 224 ? 1.523 3.466 -19.113 1.00 88.62 224 LEU A O 1
ATOM 1596 N N . GLU A 1 225 ? 1.342 2.832 -21.271 1.00 89.38 225 GLU A N 1
ATOM 1597 C CA . GLU A 1 225 ? 0.817 1.485 -21.030 1.00 89.38 225 GLU A CA 1
ATOM 1598 C C . GLU A 1 225 ? 1.956 0.538 -20.647 1.00 89.38 225 GLU A C 1
ATOM 1600 O O . GLU A 1 225 ? 1.916 -0.152 -19.626 1.00 89.38 225 GLU A O 1
ATOM 1605 N N . SER A 1 226 ? 3.013 0.521 -21.464 1.00 92.00 226 SER A N 1
ATOM 1606 C CA . SER A 1 226 ? 4.174 -0.334 -21.245 1.00 92.00 226 SER A CA 1
ATOM 1607 C C . SER A 1 226 ? 5.432 0.209 -21.920 1.00 92.00 226 SER A C 1
ATOM 1609 O O . SER A 1 226 ? 5.372 0.995 -22.867 1.00 92.00 226 SER A O 1
ATOM 1611 N N . CYS A 1 227 ? 6.589 -0.232 -21.431 1.00 93.88 227 CYS A N 1
ATOM 1612 C CA . CYS A 1 227 ? 7.862 -0.057 -22.117 1.00 93.88 227 CYS A CA 1
ATOM 1613 C C . CYS A 1 227 ? 8.246 -1.382 -22.766 1.00 93.88 227 CYS A C 1
ATOM 1615 O O . CYS A 1 227 ? 8.464 -2.384 -22.079 1.00 93.88 227 CYS A O 1
ATOM 1617 N N . VAL A 1 228 ? 8.343 -1.390 -24.092 1.00 93.31 228 VAL A N 1
ATOM 1618 C CA . VAL A 1 228 ? 8.695 -2.584 -24.861 1.00 93.31 228 VAL A CA 1
ATOM 1619 C C . VAL A 1 228 ? 10.188 -2.565 -25.166 1.00 93.31 228 VAL A C 1
ATOM 1621 O O . VAL A 1 228 ? 10.707 -1.536 -25.604 1.00 93.31 228 VAL A O 1
ATOM 1624 N N . PRO A 1 229 ? 10.918 -3.662 -24.895 1.00 93.25 229 PRO A N 1
ATOM 1625 C CA . PRO A 1 229 ? 12.355 -3.691 -25.109 1.00 93.25 229 PRO A CA 1
ATOM 1626 C C . PRO A 1 229 ? 12.671 -3.537 -26.594 1.00 93.25 229 PRO A C 1
ATOM 1628 O O . PRO A 1 229 ? 12.078 -4.201 -27.448 1.00 93.25 229 PRO A O 1
ATOM 1631 N N . CYS A 1 230 ? 13.650 -2.691 -26.892 1.00 93.62 230 CYS A N 1
ATOM 1632 C CA . CYS A 1 230 ? 14.273 -2.677 -28.200 1.00 93.62 230 CYS A CA 1
ATOM 1633 C C . CYS A 1 230 ? 15.006 -4.018 -28.450 1.00 93.62 230 CYS A C 1
ATOM 1635 O O . CYS A 1 230 ? 15.397 -4.704 -27.496 1.00 93.62 230 CYS A O 1
ATOM 1637 N N . PRO A 1 231 ? 15.235 -4.407 -29.718 1.00 93.81 231 PRO A N 1
ATOM 1638 C CA . PRO A 1 231 ? 16.041 -5.576 -30.064 1.00 93.81 231 PRO A CA 1
ATOM 1639 C C . PRO A 1 231 ? 17.413 -5.602 -29.371 1.00 93.81 231 PRO A C 1
ATOM 1641 O O . PRO A 1 231 ? 17.976 -4.563 -29.023 1.00 93.81 231 PRO A O 1
ATOM 1644 N N . ASN A 1 232 ? 18.001 -6.788 -29.196 1.00 92.06 232 ASN A N 1
ATOM 1645 C CA . ASN A 1 232 ? 19.291 -6.921 -28.508 1.00 92.06 232 ASN A CA 1
ATOM 1646 C C . ASN A 1 232 ? 20.363 -5.990 -29.100 1.00 92.06 232 ASN A C 1
ATOM 1648 O O . ASN A 1 232 ? 20.518 -5.924 -30.320 1.00 92.06 232 ASN A O 1
ATOM 1652 N N . ASN A 1 233 ? 21.114 -5.323 -28.216 1.00 92.69 233 ASN A N 1
ATOM 1653 C CA . ASN A 1 233 ? 22.158 -4.335 -28.529 1.00 92.69 233 ASN A CA 1
ATOM 1654 C C . ASN A 1 233 ? 21.664 -3.101 -29.303 1.00 92.69 233 ASN A C 1
ATOM 1656 O O . ASN A 1 233 ? 22.421 -2.482 -30.055 1.00 92.69 233 ASN A O 1
ATOM 1660 N N . SER A 1 234 ? 20.397 -2.737 -29.125 1.00 93.50 234 SER A N 1
ATOM 1661 C CA . SER A 1 234 ? 19.830 -1.498 -29.651 1.00 93.50 234 SER A CA 1
ATOM 1662 C C . SER A 1 234 ? 19.282 -0.608 -28.537 1.00 93.50 234 SER A C 1
ATOM 1664 O O . SER A 1 234 ? 19.100 -1.041 -27.397 1.00 93.50 234 SER A O 1
ATOM 1666 N N . GLN A 1 235 ? 19.115 0.670 -28.853 1.00 93.75 235 GLN A N 1
ATOM 1667 C CA . GLN A 1 235 ? 18.668 1.706 -27.936 1.00 93.75 235 GLN A CA 1
ATOM 1668 C C . GLN A 1 235 ? 17.957 2.835 -28.686 1.00 93.75 235 GLN A C 1
ATOM 1670 O O . GLN A 1 235 ? 18.203 3.081 -29.868 1.00 93.75 235 GLN A O 1
ATOM 1675 N N . VAL A 1 236 ? 17.135 3.577 -27.964 1.00 93.19 236 VAL A N 1
ATOM 1676 C CA . VAL A 1 236 ? 16.551 4.837 -28.400 1.00 93.19 236 VAL A CA 1
ATOM 1677 C C . VAL A 1 236 ? 17.531 5.972 -28.098 1.00 93.19 236 VAL A C 1
ATOM 1679 O O . VAL A 1 236 ? 17.987 6.133 -26.967 1.00 93.19 236 VAL A O 1
ATOM 1682 N N . VAL A 1 237 ? 17.810 6.815 -29.095 1.00 82.50 237 VAL A N 1
ATOM 1683 C CA . VAL A 1 237 ? 18.823 7.892 -29.038 1.00 82.50 237 VAL A CA 1
ATOM 1684 C C . VAL A 1 237 ? 18.480 9.011 -28.032 1.00 82.50 237 VAL A C 1
ATOM 1686 O O . VAL A 1 237 ? 19.321 9.853 -27.719 1.00 82.50 237 VAL A O 1
ATOM 1689 N N . SER A 1 238 ? 17.266 9.046 -27.474 1.00 72.12 238 SER A N 1
ATOM 1690 C CA . SER A 1 238 ? 16.844 10.095 -26.526 1.00 72.12 238 SER A CA 1
ATOM 1691 C C . SER A 1 238 ? 15.880 9.628 -25.430 1.00 72.12 238 SER A C 1
ATOM 1693 O O . SER A 1 238 ? 15.241 10.465 -24.808 1.00 72.12 238 SER A O 1
ATOM 1695 N N . GLY A 1 239 ? 15.728 8.317 -25.201 1.00 67.25 239 GLY A N 1
ATOM 1696 C CA . GLY A 1 239 ? 14.828 7.782 -24.158 1.00 67.25 239 GLY A CA 1
ATOM 1697 C C . GLY A 1 239 ? 13.320 8.019 -24.376 1.00 67.25 239 GLY A C 1
ATOM 1698 O O . GLY A 1 239 ? 12.512 7.545 -23.590 1.00 67.25 239 GLY A O 1
ATOM 1699 N N . SER A 1 240 ? 12.928 8.701 -25.458 1.00 73.62 240 SER A N 1
ATOM 1700 C CA . SER A 1 240 ? 11.530 9.039 -25.789 1.00 73.62 240 SER A CA 1
ATOM 1701 C C . SER A 1 240 ? 11.051 8.378 -27.084 1.00 73.62 240 SER A C 1
ATOM 1703 O O . SER A 1 240 ? 10.334 8.984 -27.875 1.00 73.62 240 SER A O 1
ATOM 1705 N N . GLY A 1 241 ? 11.505 7.154 -27.344 1.00 85.75 241 GLY A N 1
ATOM 1706 C CA . GLY A 1 241 ? 11.096 6.382 -28.515 1.00 85.75 241 GLY A CA 1
ATOM 1707 C C . GLY A 1 241 ? 9.678 5.890 -28.300 1.00 85.75 241 GLY A C 1
ATOM 1708 O O . GLY A 1 241 ? 9.334 5.507 -27.186 1.00 85.75 241 GLY A O 1
ATOM 1709 N N . THR A 1 242 ? 8.859 5.909 -29.341 1.00 89.94 242 THR A N 1
ATOM 1710 C CA . THR A 1 242 ? 7.435 5.530 -29.284 1.00 89.94 242 THR A CA 1
ATOM 1711 C C . THR A 1 242 ? 7.113 4.332 -30.172 1.00 89.94 242 THR A C 1
ATOM 1713 O O . THR A 1 242 ? 5.989 3.839 -30.202 1.00 89.94 242 THR A O 1
ATOM 1716 N N . SER A 1 243 ? 8.110 3.842 -30.908 1.00 90.50 243 SER A N 1
ATOM 1717 C CA . SER A 1 243 ? 7.969 2.726 -31.828 1.00 90.50 243 SER A CA 1
ATOM 1718 C C . SER A 1 243 ? 9.272 1.937 -31.963 1.00 90.50 243 SER A C 1
ATOM 1720 O O . SER A 1 243 ? 10.349 2.401 -31.586 1.00 90.50 243 SER A O 1
ATOM 1722 N N . LEU A 1 244 ? 9.178 0.746 -32.561 1.00 89.56 244 LEU A N 1
ATOM 1723 C CA . LEU A 1 244 ? 10.341 -0.080 -32.897 1.00 89.56 244 LEU A CA 1
ATOM 1724 C C . LEU A 1 244 ? 11.307 0.626 -33.867 1.00 89.56 244 LEU A C 1
ATOM 1726 O O . LEU A 1 244 ? 12.499 0.329 -33.864 1.00 89.56 244 LEU A O 1
ATOM 1730 N N . GLU A 1 245 ? 10.811 1.552 -34.689 1.00 88.31 245 GLU A N 1
ATOM 1731 C CA . GLU A 1 245 ? 11.620 2.294 -35.664 1.00 88.31 245 GLU A CA 1
ATOM 1732 C C . GLU A 1 245 ? 12.560 3.306 -34.992 1.00 88.31 245 GLU A C 1
ATOM 1734 O O . GLU A 1 245 ? 13.597 3.650 -35.555 1.00 88.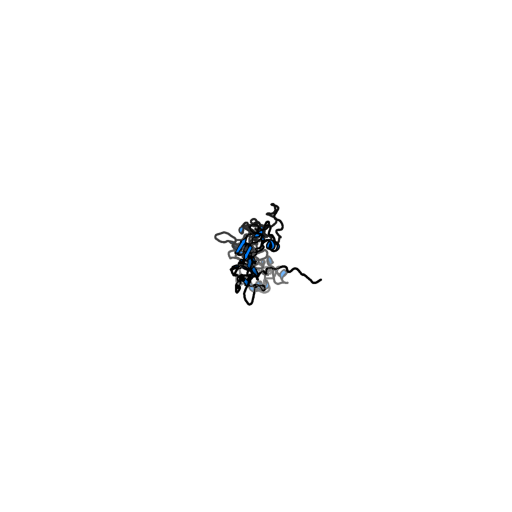31 245 GLU A O 1
ATOM 1739 N N . ASP A 1 246 ? 12.257 3.710 -33.755 1.00 91.19 246 ASP A N 1
ATOM 1740 C CA . ASP A 1 246 ? 13.105 4.601 -32.957 1.00 91.19 246 ASP A CA 1
ATOM 1741 C C . ASP A 1 246 ? 14.304 3.868 -32.322 1.00 91.19 246 ASP A C 1
ATOM 1743 O O . ASP A 1 246 ? 15.219 4.500 -31.780 1.00 91.19 246 ASP A O 1
ATOM 1747 N N . CYS A 1 247 ? 14.315 2.530 -32.368 1.00 93.06 247 CYS A N 1
ATOM 1748 C CA . CYS A 1 247 ? 15.419 1.716 -31.876 1.00 93.06 247 CYS A CA 1
ATOM 1749 C C . CYS A 1 247 ? 16.561 1.695 -32.904 1.00 93.06 247 CYS A C 1
ATOM 1751 O O . CYS A 1 247 ? 16.414 1.260 -34.045 1.00 93.06 247 CYS A O 1
ATOM 1753 N N . THR A 1 248 ? 17.748 2.099 -32.463 1.00 92.44 248 THR A N 1
ATOM 1754 C CA . THR A 1 248 ? 18.974 2.146 -33.269 1.00 92.44 248 THR A CA 1
ATOM 1755 C C . THR A 1 248 ? 20.055 1.278 -32.643 1.00 92.44 248 THR A C 1
ATOM 1757 O O . THR A 1 248 ? 20.090 1.102 -31.425 1.00 92.44 248 THR A O 1
ATOM 1760 N N . CYS A 1 249 ? 20.949 0.707 -33.449 1.00 92.38 249 CYS A N 1
ATOM 1761 C CA . CYS A 1 249 ? 22.031 -0.106 -32.903 1.00 92.38 249 CYS A CA 1
ATOM 1762 C C . CYS A 1 249 ? 22.966 0.725 -32.023 1.00 92.38 249 CYS A C 1
ATOM 1764 O O . CYS A 1 249 ? 23.365 1.834 -32.380 1.00 92.38 249 CYS A O 1
ATOM 1766 N N . GLN A 1 250 ? 23.330 0.162 -30.870 1.00 91.88 250 GLN A N 1
ATOM 1767 C CA . GLN A 1 250 ? 24.362 0.733 -30.015 1.00 91.88 250 GLN A CA 1
ATOM 1768 C C . GLN A 1 250 ? 25.690 0.798 -30.776 1.00 91.88 250 GLN A C 1
ATOM 1770 O O . GLN A 1 250 ? 25.945 0.019 -31.700 1.00 91.88 250 GLN A O 1
ATOM 1775 N N . THR A 1 251 ? 26.563 1.717 -30.365 1.00 88.19 251 THR A N 1
ATOM 1776 C CA . THR A 1 251 ? 27.883 1.892 -30.975 1.00 88.19 251 THR A CA 1
ATOM 1777 C C . THR A 1 251 ? 28.636 0.561 -31.055 1.00 88.19 251 THR A C 1
ATOM 1779 O O . THR A 1 251 ? 28.860 -0.092 -30.039 1.00 88.19 251 THR A O 1
ATOM 1782 N N . GLY A 1 252 ? 29.053 0.181 -32.267 1.00 83.00 252 GLY A N 1
ATOM 1783 C CA . GLY A 1 252 ? 29.799 -1.055 -32.522 1.00 83.00 252 GLY A CA 1
ATOM 1784 C C . GLY A 1 252 ? 28.949 -2.269 -32.909 1.00 83.00 252 GLY A C 1
ATOM 1785 O O . GLY A 1 252 ? 29.519 -3.332 -33.131 1.00 83.00 252 GLY A O 1
ATOM 1786 N N . PHE A 1 253 ? 27.626 -2.129 -33.027 1.00 87.88 253 PHE A N 1
ATOM 1787 C CA . PHE A 1 253 ? 26.741 -3.176 -33.541 1.00 87.88 253 PHE A CA 1
ATOM 1788 C C . PHE A 1 253 ? 26.172 -2.815 -34.914 1.00 87.88 253 PHE A C 1
ATOM 1790 O O . PHE A 1 253 ? 25.916 -1.651 -35.213 1.00 87.88 253 PHE A O 1
ATOM 1797 N N . MET A 1 254 ? 25.952 -3.839 -35.738 1.00 84.25 254 MET A N 1
ATOM 1798 C CA . MET A 1 254 ? 25.448 -3.718 -37.105 1.00 84.25 254 MET A CA 1
ATOM 1799 C C . MET A 1 254 ? 23.970 -4.109 -37.169 1.00 84.25 254 MET A C 1
ATOM 1801 O O . MET A 1 254 ? 23.552 -5.097 -36.556 1.00 84.25 254 MET A O 1
ATOM 1805 N N . ARG A 1 255 ? 23.195 -3.346 -37.943 1.00 89.50 255 ARG A N 1
ATOM 1806 C CA . ARG A 1 255 ? 21.762 -3.553 -38.169 1.00 89.50 255 ARG A CA 1
ATOM 1807 C C . ARG A 1 255 ? 21.494 -4.800 -39.011 1.00 89.50 255 ARG A C 1
ATOM 1809 O O . ARG A 1 255 ? 22.134 -5.003 -40.041 1.00 89.50 255 ARG A O 1
ATOM 1816 N N . GLU A 1 256 ? 20.504 -5.593 -38.609 1.00 88.19 256 GLU A N 1
ATOM 1817 C CA . GLU A 1 256 ? 19.949 -6.686 -39.407 1.00 88.19 256 GLU A CA 1
ATOM 1818 C C . GLU A 1 256 ? 18.411 -6.565 -39.447 1.00 88.19 256 GLU A C 1
ATOM 1820 O O . GLU A 1 256 ? 17.785 -6.551 -38.378 1.00 88.19 256 GLU A O 1
ATOM 1825 N N . PRO A 1 257 ? 17.788 -6.491 -40.639 1.00 87.56 257 PRO A N 1
ATOM 1826 C CA . PRO A 1 257 ? 18.397 -6.475 -41.979 1.00 87.56 257 PRO A CA 1
ATOM 1827 C C . PRO A 1 257 ? 19.162 -5.173 -42.280 1.00 87.56 257 PRO A C 1
ATOM 1829 O O . PRO A 1 257 ? 18.851 -4.132 -41.709 1.00 87.56 257 PRO A O 1
ATOM 1832 N N . LYS A 1 258 ? 20.125 -5.198 -43.213 1.00 80.19 258 LYS A N 1
ATOM 1833 C CA . LYS A 1 258 ? 20.845 -3.977 -43.648 1.00 80.19 258 LYS A CA 1
ATOM 1834 C C . LYS A 1 258 ? 19.937 -2.921 -44.307 1.00 80.19 258 LYS A C 1
ATOM 1836 O O . LYS A 1 258 ? 20.320 -1.764 -44.380 1.00 80.19 258 LYS A O 1
ATOM 1841 N N . ASP A 1 259 ? 18.773 -3.322 -44.818 1.00 87.06 259 ASP A N 1
ATOM 1842 C CA . ASP A 1 259 ? 17.809 -2.417 -45.452 1.00 87.06 259 ASP A CA 1
ATOM 1843 C C . ASP A 1 259 ? 17.017 -1.636 -44.394 1.00 87.06 259 ASP A C 1
ATOM 1845 O O . ASP A 1 259 ? 16.172 -2.208 -43.698 1.00 87.06 259 ASP A O 1
ATOM 1849 N N . ASP A 1 260 ? 17.277 -0.332 -44.296 1.00 83.88 260 ASP A N 1
ATOM 1850 C CA . ASP A 1 260 ? 16.636 0.587 -43.346 1.00 83.88 260 ASP A CA 1
ATOM 1851 C C . ASP A 1 260 ? 15.114 0.711 -43.533 1.00 83.88 260 ASP A C 1
ATOM 1853 O O . ASP A 1 260 ? 14.420 1.125 -42.606 1.00 83.88 260 ASP A O 1
ATOM 1857 N N . SER A 1 261 ? 14.579 0.286 -44.682 1.00 87.00 261 SER A N 1
ATOM 1858 C CA . SER A 1 261 ? 13.135 0.259 -44.962 1.00 87.00 261 SER A CA 1
ATOM 1859 C C . SER A 1 261 ? 12.402 -0.876 -44.235 1.00 87.00 261 SER A C 1
ATOM 1861 O O . SER A 1 261 ? 11.176 -0.862 -44.139 1.00 87.00 261 SER A O 1
ATOM 1863 N N . LEU A 1 262 ? 13.130 -1.897 -43.770 1.00 88.31 262 LEU A N 1
ATOM 1864 C CA . LEU A 1 262 ? 12.587 -3.044 -43.035 1.00 88.31 262 LEU A CA 1
ATOM 1865 C C . LEU A 1 262 ? 12.740 -2.829 -41.534 1.00 88.31 262 LEU A C 1
ATOM 1867 O O . LEU A 1 262 ? 13.733 -2.255 -41.116 1.00 88.31 262 LEU A O 1
ATOM 1871 N N . SER A 1 263 ? 11.831 -3.332 -40.699 1.00 88.81 263 SER A N 1
ATOM 1872 C CA . SER A 1 263 ? 11.957 -3.199 -39.239 1.00 88.81 263 SER A CA 1
ATOM 1873 C C . SER A 1 263 ? 13.235 -3.859 -38.695 1.00 88.81 263 SER A C 1
ATOM 1875 O O . SER A 1 263 ? 13.621 -4.945 -39.133 1.00 88.81 263 SER A O 1
ATOM 1877 N N . LEU A 1 264 ? 13.871 -3.217 -37.709 1.00 89.69 264 LEU A N 1
ATOM 1878 C CA . LEU A 1 264 ? 15.057 -3.744 -37.030 1.00 89.69 264 LEU A CA 1
ATOM 1879 C C . LEU A 1 264 ? 14.723 -5.062 -36.314 1.00 89.69 264 LEU A C 1
ATOM 1881 O O . LEU A 1 264 ? 13.892 -5.081 -35.407 1.00 89.69 264 LEU A O 1
ATOM 1885 N N . LEU A 1 265 ? 15.405 -6.151 -36.681 1.00 89.81 265 LEU A N 1
ATOM 1886 C CA . LEU A 1 265 ? 15.233 -7.455 -36.033 1.00 89.81 265 LEU A CA 1
ATOM 1887 C C . LEU A 1 265 ? 16.248 -7.669 -34.911 1.00 89.81 265 LEU A C 1
ATOM 1889 O O . LEU A 1 265 ? 15.895 -8.155 -33.839 1.00 89.81 265 LEU A O 1
ATOM 1893 N N . VAL A 1 266 ? 17.518 -7.335 -35.155 1.00 92.44 266 VAL A N 1
ATOM 1894 C CA . VAL A 1 266 ? 18.600 -7.493 -34.175 1.00 92.44 266 VAL A CA 1
ATOM 1895 C C . VAL A 1 266 ? 19.784 -6.595 -34.519 1.00 92.44 266 VAL A C 1
ATOM 1897 O O . VAL A 1 266 ? 20.083 -6.369 -35.692 1.00 92.44 266 VAL A O 1
ATOM 1900 N N . CYS A 1 267 ? 20.495 -6.127 -33.493 1.00 91.69 267 CYS A N 1
ATOM 1901 C CA . CYS A 1 267 ? 21.814 -5.533 -33.652 1.00 91.69 267 CYS A CA 1
ATOM 1902 C C . CYS A 1 267 ? 22.866 -6.579 -33.297 1.00 91.69 267 CYS A C 1
ATOM 1904 O O . CYS A 1 267 ? 23.059 -6.967 -32.140 1.00 91.69 267 CYS A O 1
ATOM 1906 N N . ARG A 1 268 ? 23.510 -7.101 -34.335 1.00 88.00 268 ARG A N 1
ATOM 1907 C CA . ARG A 1 268 ? 24.510 -8.162 -34.216 1.00 88.00 268 ARG A CA 1
ATOM 1908 C C . ARG A 1 268 ? 25.905 -7.544 -34.100 1.00 88.00 268 ARG A C 1
ATOM 1910 O O . ARG A 1 268 ? 26.143 -6.486 -34.688 1.00 88.00 268 ARG A O 1
ATOM 1917 N N . PRO A 1 269 ? 26.840 -8.163 -33.361 1.00 83.00 269 PRO A N 1
ATOM 1918 C CA . PRO A 1 269 ? 28.234 -7.760 -33.452 1.00 83.00 269 PRO A CA 1
ATOM 1919 C C . PRO A 1 269 ? 28.707 -7.941 -34.902 1.00 83.00 269 PRO A C 1
ATOM 1921 O O . PRO A 1 269 ? 28.208 -8.831 -35.604 1.00 83.00 269 PRO A O 1
ATOM 1924 N N . PRO A 1 270 ? 29.636 -7.108 -35.379 1.00 74.94 270 PRO A N 1
ATOM 1925 C CA . PRO A 1 270 ? 30.106 -7.222 -36.741 1.00 74.94 270 PRO A CA 1
ATOM 1926 C C . PRO A 1 270 ? 30.845 -8.548 -36.955 1.00 74.94 270 PRO A C 1
ATOM 1928 O O . PRO A 1 270 ? 31.477 -9.086 -36.040 1.00 74.94 270 PRO A O 1
ATOM 1931 N N . TYR A 1 271 ? 30.764 -9.085 -38.172 1.00 69.88 271 TYR A N 1
ATOM 1932 C CA . TYR A 1 271 ? 31.472 -10.315 -38.503 1.00 69.88 271 TYR A CA 1
ATOM 1933 C C . TYR A 1 271 ? 32.934 -10.008 -38.776 1.00 69.88 271 TYR A C 1
ATOM 1935 O O . TYR A 1 271 ? 33.285 -9.040 -39.442 1.00 69.88 271 TYR A O 1
ATOM 1943 N N . ASN A 1 272 ? 33.794 -10.903 -38.317 1.00 68.31 272 ASN A N 1
ATOM 1944 C CA . ASN A 1 272 ? 35.147 -10.962 -38.828 1.00 68.31 272 ASN A CA 1
ATOM 1945 C C . ASN A 1 272 ? 35.104 -11.478 -40.273 1.00 68.31 272 ASN A C 1
ATOM 1947 O O . ASN A 1 272 ? 34.542 -12.547 -40.532 1.00 68.31 272 ASN A O 1
ATOM 1951 N N . CYS A 1 273 ? 35.717 -10.761 -41.213 1.00 68.19 273 CYS A N 1
ATOM 1952 C CA . CYS A 1 273 ? 35.722 -11.186 -42.610 1.00 68.19 273 CYS A CA 1
ATOM 1953 C C . CYS A 1 273 ? 36.723 -12.316 -42.815 1.00 68.19 273 CYS A C 1
ATOM 1955 O O . CYS A 1 273 ? 37.931 -12.104 -42.722 1.00 68.19 273 CYS A O 1
ATOM 1957 N N . ASN A 1 274 ? 36.220 -13.517 -43.102 1.00 72.69 274 ASN A N 1
ATOM 1958 C CA . ASN A 1 274 ? 37.053 -14.667 -43.431 1.00 72.69 274 ASN A CA 1
ATOM 1959 C C . ASN A 1 274 ? 37.554 -14.543 -44.876 1.00 72.69 274 ASN A C 1
ATOM 1961 O O . ASN A 1 274 ? 36.829 -14.853 -45.826 1.00 72.69 274 ASN A O 1
ATOM 1965 N N . LEU A 1 275 ? 38.804 -14.105 -45.033 1.00 70.31 275 LEU A N 1
ATOM 1966 C CA . LEU A 1 275 ? 39.408 -13.909 -46.351 1.00 70.31 275 LEU A CA 1
ATOM 1967 C C . LEU A 1 275 ? 39.481 -15.222 -47.137 1.00 70.31 275 LEU A C 1
ATOM 1969 O O . LEU A 1 275 ? 39.201 -15.238 -48.331 1.00 70.31 275 LEU A O 1
ATOM 1973 N N . THR A 1 276 ? 39.773 -16.340 -46.470 1.00 69.69 276 THR A N 1
ATOM 1974 C CA . THR A 1 276 ? 39.835 -17.667 -47.101 1.00 69.69 276 THR A CA 1
ATOM 1975 C C . THR A 1 276 ? 38.485 -18.068 -47.699 1.00 69.69 276 THR A C 1
ATOM 1977 O O . THR A 1 276 ? 38.424 -18.558 -48.826 1.00 69.69 276 THR A O 1
ATOM 1980 N N . ALA A 1 277 ? 37.385 -17.829 -46.979 1.00 65.25 277 ALA A N 1
ATOM 1981 C CA . ALA A 1 277 ? 36.040 -18.085 -47.488 1.00 65.25 277 ALA A CA 1
ATOM 1982 C C . ALA A 1 277 ? 35.688 -17.166 -48.670 1.00 65.25 277 ALA A C 1
ATOM 1984 O O . ALA A 1 277 ? 35.098 -17.638 -49.640 1.00 65.25 277 ALA A O 1
ATOM 1985 N N . PHE A 1 278 ? 36.099 -15.892 -48.625 1.00 69.38 278 PHE A N 1
ATOM 1986 C CA . PHE A 1 278 ? 35.913 -14.949 -49.731 1.00 69.38 278 PHE A CA 1
ATOM 1987 C C . PHE A 1 278 ? 36.653 -15.394 -50.998 1.00 69.38 278 PHE A C 1
ATOM 1989 O O . PHE A 1 278 ? 36.030 -15.480 -52.051 1.00 69.38 278 PHE A O 1
ATOM 1996 N N . PHE A 1 279 ? 37.938 -15.761 -50.910 1.00 67.50 279 PHE A N 1
ATOM 1997 C CA . PHE A 1 279 ? 38.694 -16.272 -52.062 1.00 67.50 279 PHE A CA 1
ATOM 1998 C C . PHE A 1 279 ? 38.094 -17.561 -52.639 1.00 67.50 279 PHE A C 1
ATOM 2000 O O . PHE A 1 279 ? 38.040 -17.717 -53.858 1.00 67.50 279 PHE A O 1
ATOM 2007 N N . ASN A 1 280 ? 37.603 -18.459 -51.778 1.00 66.75 280 ASN A N 1
ATOM 2008 C CA . ASN A 1 280 ? 36.939 -19.692 -52.208 1.00 66.75 280 ASN A CA 1
ATOM 2009 C C . ASN A 1 280 ? 35.592 -19.420 -52.899 1.00 66.75 280 ASN A C 1
ATOM 2011 O O . ASN A 1 280 ? 35.264 -20.090 -53.876 1.00 66.75 280 ASN A O 1
ATOM 2015 N N . TYR A 1 281 ? 34.817 -18.445 -52.414 1.00 64.19 281 TYR A N 1
ATOM 2016 C CA . TYR A 1 281 ? 33.543 -18.045 -53.019 1.00 64.19 281 TYR A CA 1
ATOM 2017 C C . TYR A 1 281 ? 33.734 -17.271 -54.329 1.00 64.19 281 TYR A C 1
ATOM 2019 O O . TYR A 1 281 ? 33.034 -17.530 -55.304 1.00 64.19 281 TYR A O 1
ATOM 2027 N N . ALA A 1 282 ? 34.702 -16.352 -54.371 1.00 62.91 282 ALA A N 1
ATOM 2028 C CA . ALA A 1 282 ? 34.954 -15.477 -55.512 1.00 62.91 282 ALA A CA 1
ATOM 2029 C C . ALA A 1 282 ? 35.416 -16.225 -56.778 1.00 62.91 282 ALA A C 1
ATOM 2031 O O . ALA A 1 282 ? 35.476 -15.605 -57.834 1.00 62.91 282 ALA A O 1
ATOM 2032 N N . ASN A 1 283 ? 35.727 -17.531 -56.692 1.00 58.72 283 ASN A N 1
ATOM 2033 C CA . ASN A 1 283 ? 36.059 -18.429 -57.810 1.00 58.72 283 ASN A CA 1
ATOM 2034 C C . ASN A 1 283 ? 36.875 -17.739 -58.921 1.00 58.72 283 ASN A C 1
ATOM 2036 O O . ASN A 1 283 ? 36.496 -17.725 -60.094 1.00 58.72 283 ASN A O 1
ATOM 2040 N N . LEU A 1 284 ? 37.969 -17.091 -58.516 1.00 62.06 284 LEU A N 1
ATOM 2041 C CA . LEU A 1 284 ? 38.802 -16.286 -59.401 1.00 62.06 284 LEU A CA 1
ATOM 2042 C C . LEU A 1 284 ? 39.505 -17.214 -60.398 1.00 62.06 284 LEU A C 1
ATOM 2044 O O . LEU A 1 284 ? 40.367 -18.016 -60.033 1.00 62.06 284 LEU A O 1
ATOM 2048 N N . THR A 1 285 ? 39.124 -17.132 -61.669 1.00 51.62 285 THR A N 1
ATOM 2049 C CA . THR A 1 285 ? 39.667 -17.986 -62.730 1.00 51.62 285 THR A CA 1
ATOM 2050 C C . THR A 1 285 ? 40.954 -17.395 -63.305 1.00 51.62 285 THR A C 1
ATOM 2052 O O . THR A 1 285 ? 40.963 -16.255 -63.758 1.00 51.62 285 THR A O 1
ATOM 2055 N N . GLY A 1 286 ? 42.040 -18.176 -63.335 1.00 59.59 286 GLY A N 1
ATOM 2056 C CA . GLY A 1 286 ? 43.310 -17.778 -63.954 1.00 59.59 286 GLY A CA 1
ATOM 2057 C C . GLY A 1 286 ? 44.489 -18.702 -63.601 1.00 59.59 286 GLY A C 1
ATOM 2058 O O . GL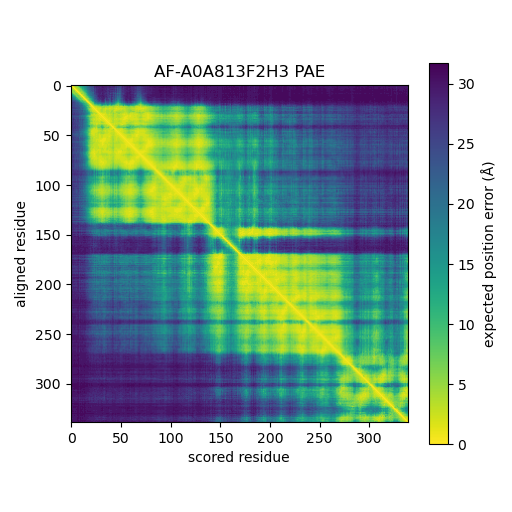Y A 1 286 ? 44.367 -19.528 -62.691 1.00 59.59 286 GLY A O 1
ATOM 2059 N N . PRO A 1 287 ? 45.637 -18.596 -64.304 1.00 60.66 287 PRO A N 1
ATOM 2060 C CA . PRO A 1 287 ? 46.863 -19.326 -63.963 1.00 60.66 287 PRO A CA 1
ATOM 2061 C C . PRO A 1 287 ? 47.345 -18.953 -62.555 1.00 60.66 287 PRO A C 1
ATOM 2063 O O . PRO A 1 287 ? 47.288 -17.777 -62.208 1.00 60.66 287 PRO A O 1
ATOM 2066 N N . GLN A 1 288 ? 47.886 -19.905 -61.778 1.00 64.69 288 GLN A N 1
ATOM 2067 C CA . GLN A 1 288 ? 48.334 -19.667 -60.386 1.00 64.69 288 GLN A CA 1
ATOM 2068 C C . GLN A 1 288 ? 49.212 -18.415 -60.229 1.00 64.69 288 GLN A C 1
ATOM 2070 O O . GLN A 1 288 ? 49.081 -17.681 -59.257 1.00 64.69 288 GLN A O 1
ATOM 2075 N N . GLN A 1 289 ? 50.076 -18.146 -61.209 1.00 64.44 289 GLN A N 1
ATOM 2076 C CA . GLN A 1 289 ? 50.972 -16.991 -61.202 1.00 64.44 289 GLN A CA 1
ATOM 2077 C C . GLN A 1 289 ? 50.249 -15.632 -61.240 1.00 64.44 289 GLN A C 1
ATOM 2079 O O . GLN A 1 289 ? 50.792 -14.675 -60.714 1.00 64.44 289 GLN A O 1
ATOM 2084 N N . HIS A 1 290 ? 49.035 -15.544 -61.798 1.00 65.56 290 HIS A N 1
ATOM 2085 C CA . HIS A 1 290 ? 48.275 -14.293 -61.955 1.00 65.56 290 HIS A CA 1
ATOM 2086 C C . HIS A 1 290 ? 47.034 -14.220 -61.059 1.00 65.56 290 HIS A C 1
ATOM 2088 O O . HIS A 1 290 ? 46.179 -13.358 -61.258 1.00 65.56 290 HIS A O 1
ATOM 2094 N N . GLN A 1 291 ? 46.915 -15.134 -60.096 1.00 68.06 291 GLN A N 1
ATOM 2095 C CA . GLN A 1 291 ? 45.855 -15.074 -59.100 1.00 68.06 291 GLN A CA 1
ATOM 2096 C C . GLN A 1 291 ? 46.066 -13.887 -58.159 1.00 68.06 291 GLN A C 1
ATOM 2098 O O . GLN A 1 291 ? 47.187 -13.431 -57.922 1.00 68.06 291 GLN A O 1
ATOM 2103 N N . LEU A 1 292 ? 44.952 -13.393 -57.630 1.00 70.94 292 LEU A N 1
ATOM 2104 C CA . LEU A 1 292 ? 44.908 -12.281 -56.697 1.00 70.94 292 LEU A CA 1
ATOM 2105 C C . LEU A 1 292 ? 45.694 -12.626 -55.423 1.00 70.94 292 LEU A C 1
ATOM 2107 O O . LEU A 1 292 ? 45.475 -13.669 -54.808 1.00 70.94 292 LEU A O 1
ATOM 2111 N N . LYS A 1 293 ? 46.626 -11.756 -55.036 1.00 74.44 293 LYS A N 1
ATOM 2112 C CA . LYS A 1 293 ? 47.482 -11.914 -53.856 1.00 74.44 293 LYS A CA 1
ATOM 2113 C C . LYS A 1 293 ? 46.924 -11.102 -52.695 1.00 74.44 293 LYS A C 1
ATOM 2115 O O . LYS A 1 293 ? 46.299 -10.062 -52.891 1.00 74.44 293 LYS A O 1
ATOM 2120 N N . MET A 1 294 ? 47.231 -11.545 -51.476 1.00 70.50 294 MET A N 1
ATOM 2121 C CA . MET A 1 294 ? 46.757 -10.929 -50.230 1.00 70.50 294 MET A CA 1
ATOM 2122 C C . MET A 1 294 ? 47.129 -9.449 -50.078 1.00 70.50 294 MET A C 1
ATOM 2124 O O . MET A 1 294 ? 46.480 -8.753 -49.313 1.00 70.50 294 MET A O 1
ATOM 2128 N N . GLY A 1 295 ? 48.137 -8.936 -50.785 1.00 78.25 295 GLY A N 1
ATOM 2129 C CA . GLY A 1 295 ? 48.467 -7.512 -50.737 1.00 78.25 295 GLY A CA 1
ATOM 2130 C C . GLY A 1 295 ? 48.689 -6.993 -49.314 1.00 78.25 295 GLY A C 1
ATOM 2131 O O . GLY A 1 295 ? 49.420 -7.611 -48.541 1.00 78.25 295 GLY A O 1
ATOM 2132 N N . THR A 1 296 ? 48.043 -5.880 -48.948 1.00 79.56 296 THR A N 1
ATOM 2133 C CA . THR A 1 296 ? 48.074 -5.362 -47.568 1.00 79.56 296 THR A CA 1
ATOM 2134 C C . THR A 1 296 ? 47.205 -6.178 -46.608 1.00 79.56 296 THR A C 1
ATOM 2136 O O . THR A 1 296 ? 47.413 -6.104 -45.397 1.00 79.56 296 THR A O 1
ATOM 2139 N N . CYS A 1 297 ? 46.304 -7.031 -47.112 1.00 73.81 297 CYS A N 1
ATOM 2140 C CA . CYS A 1 297 ? 45.558 -7.991 -46.293 1.00 73.81 297 CYS A CA 1
ATOM 2141 C C . CYS A 1 297 ? 46.460 -9.082 -45.687 1.00 73.81 297 CYS A C 1
ATOM 2143 O O . CYS A 1 297 ? 46.074 -9.701 -44.697 1.00 73.81 297 CYS A O 1
ATOM 2145 N N . ALA A 1 298 ? 47.683 -9.279 -46.204 1.00 73.12 298 ALA A N 1
ATOM 2146 C CA . ALA A 1 298 ? 48.673 -10.185 -45.611 1.00 73.12 298 ALA A CA 1
ATOM 2147 C C . ALA A 1 298 ? 49.066 -9.774 -44.180 1.00 73.12 298 ALA A C 1
ATOM 2149 O O . ALA A 1 298 ? 49.474 -10.608 -43.383 1.00 73.12 298 ALA A O 1
ATOM 2150 N N . ALA A 1 299 ? 48.872 -8.509 -43.787 1.00 73.06 299 ALA A N 1
ATOM 2151 C CA . ALA A 1 299 ? 49.064 -8.090 -42.397 1.00 73.06 299 ALA A CA 1
ATOM 2152 C C . ALA A 1 299 ? 48.130 -8.825 -41.408 1.00 73.06 299 ALA A C 1
ATOM 2154 O O . ALA A 1 299 ? 48.429 -8.898 -40.217 1.00 73.06 299 ALA A O 1
ATOM 2155 N N . TYR A 1 300 ? 47.027 -9.400 -41.902 1.00 71.88 300 TYR A N 1
ATOM 2156 C CA . TYR A 1 300 ? 46.053 -10.173 -41.131 1.00 71.88 300 TYR A CA 1
ATOM 2157 C C . TYR A 1 300 ? 46.235 -11.702 -41.283 1.00 71.88 300 TYR A C 1
ATOM 2159 O O . TYR A 1 300 ? 45.438 -12.470 -40.738 1.00 71.88 300 TYR A O 1
ATOM 2167 N N . GLU A 1 301 ? 47.286 -12.177 -41.977 1.00 61.72 301 GLU A N 1
ATOM 2168 C CA . GLU A 1 301 ? 47.539 -13.612 -42.243 1.00 61.72 301 GLU A CA 1
ATOM 2169 C C . GLU A 1 301 ? 47.656 -14.455 -40.971 1.00 61.72 301 GLU A C 1
ATOM 2171 O O . GLU A 1 301 ? 47.217 -15.603 -40.959 1.00 61.72 301 GLU A O 1
ATOM 2176 N N . ALA A 1 302 ? 48.186 -13.885 -39.883 1.00 58.72 302 ALA A N 1
ATOM 2177 C CA . ALA A 1 302 ? 48.329 -14.585 -38.605 1.00 58.72 302 ALA A CA 1
ATOM 2178 C C . ALA A 1 302 ? 46.977 -14.927 -37.939 1.00 58.72 302 ALA A C 1
ATOM 2180 O O . ALA A 1 302 ? 46.956 -15.649 -36.944 1.00 58.72 302 ALA A O 1
ATOM 2181 N N . GLY A 1 303 ? 45.857 -14.440 -38.491 1.00 59.22 303 GLY A N 1
ATOM 2182 C CA . GLY A 1 303 ? 44.510 -14.715 -37.999 1.00 59.22 303 GLY A CA 1
ATOM 2183 C C . GLY A 1 303 ? 43.441 -14.991 -39.061 1.00 59.22 303 GLY A C 1
ATOM 2184 O O . GLY A 1 303 ? 42.323 -15.246 -38.654 1.00 59.22 303 GLY A O 1
ATOM 2185 N N . GLN A 1 304 ? 43.714 -14.951 -40.376 1.00 66.06 304 GLN A N 1
ATOM 2186 C CA . GLN A 1 304 ? 42.738 -15.189 -41.477 1.00 66.06 304 GLN A CA 1
ATOM 2187 C C . GLN A 1 304 ? 41.439 -14.348 -41.454 1.00 66.06 304 GLN A C 1
ATOM 2189 O O . GLN A 1 304 ? 40.523 -14.580 -42.250 1.00 66.06 304 GLN A O 1
ATOM 2194 N N . PHE A 1 305 ? 41.368 -13.346 -40.582 1.00 68.06 305 PHE A N 1
ATOM 2195 C CA . PHE A 1 305 ? 40.200 -12.513 -40.357 1.00 68.06 305 PHE A CA 1
ATOM 2196 C C . PHE A 1 305 ? 40.591 -11.040 -40.434 1.00 68.06 305 PHE A C 1
ATOM 2198 O O . PHE A 1 305 ? 41.493 -10.600 -39.721 1.00 68.06 305 PHE A O 1
ATOM 2205 N N . VAL A 1 306 ? 39.888 -10.269 -41.263 1.00 74.06 306 VAL A N 1
ATOM 2206 C CA . VAL A 1 306 ? 39.964 -8.802 -41.211 1.00 74.06 306 VAL A CA 1
ATOM 2207 C C . VAL A 1 306 ? 38.971 -8.323 -40.147 1.00 74.06 306 VAL A C 1
ATOM 2209 O O . VAL A 1 306 ? 37.807 -8.730 -40.206 1.00 74.06 306 VAL A O 1
ATOM 2212 N N . PRO A 1 307 ? 39.395 -7.509 -39.160 1.00 72.38 307 PRO A N 1
ATOM 2213 C CA . PRO A 1 307 ? 38.470 -6.900 -38.209 1.00 72.38 307 PRO A CA 1
ATOM 2214 C C . PRO A 1 307 ? 37.463 -5.999 -38.932 1.00 72.38 307 PRO A C 1
ATOM 2216 O O . PRO A 1 307 ? 37.837 -5.290 -39.866 1.00 72.38 307 PRO A O 1
ATOM 2219 N N . SER A 1 308 ? 36.211 -5.978 -38.480 1.00 69.00 308 SER A N 1
ATOM 2220 C CA . SER A 1 308 ? 35.201 -5.086 -39.065 1.00 69.00 308 SER A CA 1
ATOM 2221 C C . SER A 1 308 ? 35.572 -3.605 -38.920 1.00 69.00 308 SER A C 1
ATOM 2223 O O . SER A 1 308 ? 36.268 -3.191 -37.985 1.00 69.00 308 SER A O 1
ATOM 2225 N N . GLY A 1 309 ? 35.167 -2.820 -39.915 1.00 69.75 309 GLY A N 1
ATOM 2226 C CA . GLY A 1 309 ? 35.533 -1.422 -40.113 1.00 69.75 309 GLY A CA 1
ATOM 2227 C C . GLY A 1 309 ? 36.962 -1.214 -40.621 1.00 69.75 309 GLY A C 1
ATOM 2228 O O . GLY A 1 309 ? 37.410 -0.071 -40.721 1.00 69.75 309 GLY A O 1
ATOM 2229 N N . LYS A 1 310 ? 37.712 -2.286 -40.915 1.00 80.31 310 LYS A N 1
ATOM 2230 C CA . LYS A 1 310 ? 39.029 -2.196 -41.554 1.00 80.31 310 LYS A CA 1
ATOM 2231 C C . LYS A 1 310 ? 38.926 -2.487 -43.040 1.00 80.31 310 LYS A C 1
ATOM 2233 O O . LYS A 1 310 ? 38.190 -3.372 -43.473 1.00 80.31 310 LYS A O 1
ATOM 2238 N N . ASN A 1 311 ? 39.714 -1.734 -43.793 1.00 79.88 311 ASN A N 1
ATOM 2239 C CA . ASN A 1 311 ? 39.964 -1.980 -45.194 1.00 79.88 311 ASN A CA 1
ATOM 2240 C C . ASN A 1 311 ? 41.341 -2.619 -45.376 1.00 79.88 311 ASN A C 1
ATOM 2242 O O . ASN A 1 311 ? 42.281 -2.393 -44.607 1.00 79.88 311 ASN A O 1
ATOM 2246 N N . CYS A 1 312 ? 41.460 -3.443 -46.403 1.00 77.75 312 CYS A N 1
ATOM 2247 C CA . CYS A 1 312 ? 42.744 -3.914 -46.882 1.00 77.75 312 CYS A CA 1
ATOM 2248 C C . CYS A 1 312 ? 42.691 -4.058 -48.400 1.00 77.75 312 CYS A C 1
ATOM 2250 O O . CYS A 1 312 ? 41.625 -4.238 -48.983 1.00 77.75 312 CYS A O 1
ATOM 2252 N N . HIS A 1 313 ? 43.845 -3.947 -49.044 1.00 81.19 313 HIS A N 1
ATOM 2253 C CA . HIS A 1 313 ? 43.956 -3.978 -50.490 1.00 81.19 313 HIS A CA 1
ATOM 2254 C C . HIS A 1 313 ? 44.595 -5.280 -50.940 1.00 81.19 313 HIS A C 1
ATOM 2256 O O . HIS A 1 313 ? 45.681 -5.653 -50.488 1.00 81.19 313 HIS A O 1
ATOM 2262 N N . LEU A 1 314 ? 43.933 -5.935 -51.877 1.00 76.69 314 LEU A N 1
ATOM 2263 C CA . LEU A 1 314 ? 44.455 -7.061 -52.622 1.00 76.69 314 LEU A CA 1
ATOM 2264 C C . LEU A 1 314 ? 45.364 -6.561 -53.747 1.00 76.69 314 LEU A C 1
ATOM 2266 O O . LEU A 1 314 ? 45.244 -5.428 -54.212 1.00 76.69 314 LEU A O 1
ATOM 2270 N N . LEU A 1 315 ? 46.301 -7.402 -54.180 1.00 74.62 315 LEU A N 1
ATOM 2271 C CA . LEU A 1 315 ? 47.257 -7.043 -55.226 1.00 74.62 315 LEU A CA 1
ATOM 2272 C C . LEU A 1 315 ? 47.241 -8.050 -56.369 1.00 74.62 315 LEU A C 1
ATOM 2274 O O . LEU A 1 315 ? 47.201 -9.260 -56.155 1.00 74.62 315 LEU A O 1
ATOM 2278 N N . CYS A 1 316 ? 47.362 -7.528 -57.582 1.00 72.56 316 CYS A N 1
ATOM 2279 C CA . CYS A 1 316 ? 47.671 -8.292 -58.783 1.00 72.56 316 CYS A CA 1
ATOM 2280 C C . CYS A 1 316 ? 49.138 -8.094 -59.172 1.00 72.56 316 CYS A C 1
ATOM 2282 O O . CYS A 1 316 ? 49.812 -7.176 -58.694 1.00 72.56 316 CYS A O 1
ATOM 2284 N N . ASP A 1 317 ? 49.634 -8.948 -60.062 1.00 74.12 317 ASP A N 1
ATOM 2285 C CA . ASP A 1 317 ? 50.917 -8.700 -60.709 1.00 74.12 317 ASP A CA 1
ATOM 2286 C C . ASP A 1 317 ? 50.853 -7.432 -61.566 1.00 74.12 317 ASP A C 1
ATOM 2288 O O . ASP A 1 317 ? 49.802 -7.022 -62.061 1.00 74.12 317 ASP A O 1
ATOM 2292 N N . THR A 1 318 ? 52.000 -6.788 -61.769 1.00 70.56 318 THR A N 1
ATOM 2293 C CA . THR A 1 318 ? 52.064 -5.569 -62.579 1.00 70.56 318 THR A CA 1
ATOM 2294 C C . THR A 1 318 ? 51.571 -5.832 -63.998 1.00 70.56 318 THR A C 1
ATOM 2296 O O . THR A 1 318 ? 52.154 -6.641 -64.720 1.00 70.56 318 THR A O 1
ATOM 2299 N N . GLY A 1 319 ? 50.521 -5.112 -64.396 1.00 67.62 319 GLY A N 1
ATOM 2300 C CA . GLY A 1 319 ? 49.884 -5.239 -65.708 1.00 67.62 319 GLY A CA 1
ATOM 2301 C C . GLY A 1 319 ? 48.743 -6.261 -65.773 1.00 67.62 319 GLY A C 1
ATOM 2302 O O . GLY A 1 319 ? 48.223 -6.482 -66.864 1.00 67.62 319 GLY A O 1
ATOM 2303 N N . THR A 1 320 ? 48.334 -6.863 -64.649 1.00 68.31 320 THR A N 1
ATOM 2304 C CA . THR A 1 320 ? 47.162 -7.752 -64.571 1.00 68.31 320 THR A CA 1
ATOM 2305 C C . THR A 1 320 ? 46.066 -7.170 -63.670 1.00 68.31 320 THR A C 1
ATOM 2307 O O . THR A 1 320 ? 46.311 -6.279 -62.859 1.00 68.31 320 THR A O 1
ATOM 2310 N N . GLY A 1 321 ? 44.830 -7.651 -63.836 1.00 66.62 321 GLY A N 1
ATOM 2311 C CA . GLY A 1 321 ? 43.664 -7.241 -63.049 1.00 66.62 321 GLY A CA 1
ATOM 2312 C C . GLY A 1 321 ? 42.786 -8.449 -62.706 1.00 66.62 321 GLY A C 1
ATOM 2313 O O . GLY A 1 321 ? 42.796 -9.427 -63.459 1.00 66.62 321 GLY A O 1
ATOM 2314 N N . PRO A 1 322 ? 42.067 -8.421 -61.572 1.00 64.56 322 PRO A N 1
ATOM 2315 C CA . PRO A 1 322 ? 41.194 -9.521 -61.175 1.00 64.56 322 PRO A CA 1
ATOM 2316 C C . PRO A 1 322 ? 39.986 -9.629 -62.116 1.00 64.56 322 PRO A C 1
ATOM 2318 O O . PRO A 1 322 ? 39.430 -8.613 -62.532 1.00 64.56 322 PRO A O 1
ATOM 2321 N N . GLN A 1 323 ? 39.565 -10.857 -62.427 1.00 62.06 323 GLN A N 1
ATOM 2322 C CA . GLN A 1 323 ? 38.366 -11.143 -63.222 1.00 62.06 323 GLN A CA 1
ATOM 2323 C C . GLN A 1 323 ? 37.475 -12.140 -62.472 1.00 62.06 323 GLN A C 1
ATOM 2325 O O . GLN A 1 323 ? 37.947 -13.191 -62.028 1.00 62.06 323 GLN A O 1
ATOM 2330 N N . LEU A 1 324 ? 36.192 -11.803 -62.321 1.00 59.38 324 LEU A N 1
ATOM 2331 C CA . LEU A 1 324 ? 35.177 -12.681 -61.735 1.00 59.38 324 LEU A CA 1
ATOM 2332 C C . LEU A 1 324 ? 34.547 -13.543 -62.835 1.00 59.38 324 LEU A C 1
ATOM 2334 O O . LEU A 1 324 ? 33.687 -13.082 -63.583 1.00 59.38 324 LEU A O 1
ATOM 2338 N N . GLY A 1 325 ? 34.942 -14.815 -62.911 1.00 60.50 325 GLY A N 1
ATOM 2339 C CA . GLY A 1 325 ? 34.300 -15.800 -63.786 1.00 60.50 325 GLY A CA 1
ATOM 2340 C C . GLY A 1 325 ? 34.123 -15.339 -65.243 1.00 60.50 325 GLY A C 1
ATOM 2341 O O . GLY A 1 325 ? 35.058 -14.864 -65.878 1.00 60.50 325 GLY A O 1
ATOM 2342 N N . THR A 1 326 ? 32.920 -15.530 -65.800 1.00 53.84 326 THR A N 1
ATOM 2343 C CA . THR A 1 326 ? 32.611 -15.304 -67.227 1.00 53.84 326 THR A CA 1
ATOM 2344 C C . THR A 1 326 ? 32.423 -13.836 -67.629 1.00 53.84 326 THR A C 1
ATOM 2346 O O . THR A 1 326 ? 32.141 -13.580 -68.800 1.00 53.84 326 THR A O 1
ATOM 2349 N N . ASP A 1 327 ? 32.538 -12.881 -66.704 1.00 54.56 327 ASP A N 1
ATOM 2350 C CA . ASP A 1 327 ? 32.381 -11.457 -67.012 1.00 54.56 327 ASP A CA 1
ATOM 2351 C C . ASP A 1 327 ? 33.748 -10.784 -67.207 1.00 54.56 327 ASP A C 1
ATOM 2353 O O . ASP A 1 327 ? 34.457 -10.455 -66.258 1.00 54.56 327 ASP A O 1
ATOM 2357 N N . ILE A 1 328 ? 34.123 -10.582 -68.473 1.00 55.00 328 ILE A N 1
ATOM 2358 C CA . ILE A 1 328 ? 35.399 -9.968 -68.873 1.00 55.00 328 ILE A CA 1
ATOM 2359 C C . ILE A 1 328 ? 35.430 -8.439 -68.700 1.00 55.00 328 ILE A C 1
ATOM 2361 O O . ILE A 1 328 ? 36.479 -7.834 -68.926 1.00 55.00 328 ILE A O 1
ATOM 2365 N N . PHE A 1 329 ? 34.308 -7.808 -68.328 1.00 51.34 329 PHE A N 1
ATOM 2366 C CA . PHE A 1 329 ? 34.206 -6.355 -68.136 1.00 51.34 329 PHE A CA 1
ATOM 2367 C C . PHE A 1 329 ? 33.963 -5.947 -66.674 1.00 51.34 329 PHE A C 1
ATOM 2369 O O . PHE A 1 329 ? 34.102 -4.767 -66.346 1.00 51.34 329 PHE A O 1
ATOM 2376 N N . GLY A 1 330 ? 33.647 -6.897 -65.791 1.00 50.78 330 GLY A N 1
ATOM 2377 C CA . GLY A 1 330 ? 33.498 -6.656 -64.358 1.00 50.78 330 GLY A CA 1
ATOM 2378 C C . GLY A 1 330 ? 34.850 -6.493 -63.663 1.00 50.78 330 GLY A C 1
ATOM 2379 O O . GLY A 1 330 ? 35.531 -7.478 -63.379 1.00 50.78 330 GLY A O 1
ATOM 2380 N N . ALA A 1 331 ? 35.246 -5.253 -63.367 1.00 55.53 331 ALA A N 1
ATOM 2381 C CA . ALA A 1 331 ? 36.392 -4.990 -62.503 1.00 55.53 331 ALA A CA 1
ATOM 2382 C C . ALA A 1 331 ? 36.045 -5.375 -61.057 1.00 55.53 331 ALA A C 1
ATOM 2384 O O . ALA A 1 331 ? 35.059 -4.889 -60.503 1.00 55.53 331 ALA A O 1
ATOM 2385 N N . VAL A 1 332 ? 36.852 -6.244 -60.448 1.00 61.62 332 VAL A N 1
ATOM 2386 C CA . VAL A 1 332 ? 36.753 -6.521 -59.009 1.00 61.62 332 VAL A CA 1
ATOM 2387 C C . VAL A 1 332 ? 37.461 -5.399 -58.274 1.00 61.62 332 VAL A C 1
ATOM 2389 O O . VAL A 1 332 ? 38.614 -5.095 -58.593 1.00 61.62 332 VAL A O 1
ATOM 2392 N N . ASP A 1 333 ? 36.785 -4.800 -57.299 1.00 64.81 333 ASP A N 1
ATOM 2393 C CA . ASP A 1 333 ? 37.447 -3.862 -56.405 1.00 64.81 333 ASP A CA 1
ATOM 2394 C C . ASP A 1 333 ? 38.574 -4.588 -55.655 1.00 64.81 333 ASP A C 1
ATOM 2396 O O . ASP A 1 333 ? 38.402 -5.694 -55.136 1.00 64.81 333 ASP A O 1
ATOM 2400 N N . LEU A 1 334 ? 39.758 -3.981 -55.667 1.00 71.12 334 LEU A N 1
ATOM 2401 C CA . LEU A 1 334 ? 40.917 -4.482 -54.941 1.00 71.12 334 LEU A CA 1
ATOM 2402 C C . LEU A 1 334 ? 40.879 -4.037 -53.480 1.00 71.12 334 LEU A C 1
ATOM 2404 O O . LEU A 1 334 ? 41.616 -4.595 -52.673 1.00 71.12 334 LEU A O 1
ATOM 2408 N N . GLU A 1 335 ? 40.049 -3.057 -53.126 1.00 76.31 335 GLU A N 1
ATOM 2409 C CA . GLU A 1 335 ? 39.778 -2.680 -51.747 1.00 76.31 335 GLU A CA 1
ATOM 2410 C C . GLU A 1 335 ? 38.681 -3.570 -51.152 1.00 76.31 335 GLU A C 1
ATOM 2412 O O . GLU A 1 335 ? 37.516 -3.522 -51.536 1.00 76.31 335 GLU A O 1
ATOM 2417 N N . LEU A 1 336 ? 39.060 -4.400 -50.181 1.00 70.12 336 LEU A N 1
ATOM 2418 C CA . LEU A 1 336 ? 38.111 -5.124 -49.351 1.00 70.12 336 LEU A CA 1
ATOM 2419 C C . LEU A 1 336 ? 37.793 -4.287 -48.119 1.00 70.12 336 LEU A C 1
ATOM 2421 O O . LEU A 1 336 ? 38.652 -4.108 -47.254 1.00 70.12 336 LEU A O 1
ATOM 2425 N N . MET A 1 337 ? 36.549 -3.831 -48.013 1.00 67.25 337 MET A N 1
ATOM 2426 C CA . MET A 1 337 ? 36.006 -3.263 -46.782 1.00 67.25 337 MET A CA 1
ATOM 2427 C C . MET A 1 337 ? 35.282 -4.355 -45.995 1.00 67.25 337 MET A C 1
ATOM 2429 O O . MET A 1 337 ? 34.337 -4.966 -46.494 1.00 67.25 337 MET A O 1
ATOM 2433 N N . CYS A 1 338 ? 35.740 -4.622 -44.770 1.00 70.38 338 CYS A N 1
ATOM 2434 C CA . CYS A 1 338 ? 35.059 -5.554 -43.884 1.00 70.38 338 CYS A CA 1
ATOM 2435 C C . CYS A 1 338 ? 33.948 -4.831 -43.113 1.00 70.38 338 CYS A C 1
ATOM 2437 O O . CYS A 1 338 ? 34.252 -4.060 -42.205 1.00 70.38 338 CYS A O 1
ATOM 2439 N N . GLU A 1 339 ? 32.685 -5.061 -43.481 1.00 62.84 339 GLU A N 1
ATOM 2440 C CA . GLU A 1 339 ? 31.495 -4.512 -42.802 1.00 62.84 339 GLU A CA 1
ATOM 2441 C C . GLU A 1 339 ? 30.860 -5.499 -41.816 1.00 62.84 339 GLU A C 1
ATOM 2443 O O . GLU A 1 339 ? 30.299 -6.530 -42.260 1.00 62.84 339 GLU A O 1
#

Organism: Polarella glacialis (NCBI:txid89957)

Solvent-accessible surface area (backbone atoms only — not comparable to full-atom values): 19133 Å² total; per-residue (Å²): 138,82,87,86,84,86,85,81,86,77,82,79,80,73,82,79,82,74,78,79,64,45,52,15,80,51,88,71,42,40,67,64,35,34,68,27,93,77,36,54,78,78,72,34,54,42,50,44,78,38,69,34,50,66,38,44,38,94,37,32,39,74,45,81,57,28,35,17,53,67,41,45,67,42,72,36,46,41,40,65,16,51,18,67,42,66,65,49,60,80,74,33,65,60,59,65,46,53,68,70,39,54,62,63,35,52,44,75,41,71,31,45,56,32,37,28,94,62,32,40,61,73,55,49,35,36,18,48,42,43,43,67,46,76,48,49,45,43,66,60,75,71,64,75,58,18,51,53,6,25,15,52,65,88,83,69,79,85,79,73,92,81,60,101,79,56,92,62,78,56,41,44,59,13,53,66,26,18,20,21,72,58,68,30,51,58,70,54,41,71,40,46,68,62,29,40,22,53,69,37,24,34,44,73,80,56,42,37,24,37,40,47,16,20,35,39,59,39,92,87,76,68,42,74,64,40,36,46,71,37,43,58,59,25,26,21,93,74,30,75,22,66,44,74,84,45,44,39,53,38,94,81,33,39,62,33,60,79,52,85,91,49,78,73,64,37,27,41,71,59,50,64,37,47,52,68,60,48,58,64,68,54,52,65,66,69,59,81,89,65,46,80,37,53,51,62,42,49,82,34,58,94,68,50,39,45,56,52,84,39,72,34,34,48,35,58,52,94,95,56,77,64,43,50,62,93,40,92,80,52,76,59,76,44,67,47,71,25,102

InterPro domains:
  IPR009030 Growth factor receptor cysteine-rich domain superfamily [SSF57184] (42-194)
  IPR009030 Growth factor receptor cysteine-rich domain superfamily [SSF57184] (168-321)

Mean predicted aligned error: 17.28 Å

Secondary structure (DSSP, 8-state):
----PPPP----PPP----PPPPEE--S--TTEEE-TTS--SS-EEPTT-EE-EEEPTTEEEES-EEEETTEEEPPEEEEPPEESTTGGGTSTTEEE-TT--SEEPTT-EE-PEEPTTEEESS-EEEETTEEEP--EEE---PPPBPTTEEEPTT-------STT-TTSSEEEPPTTEE--S-BSSPPEEPPTTEE--TT---GGG-EE-TTEEEEE-TTT--EEEEEEPSTTEEETTS---SGGGEEEPTT-EEESS-TTSPP-EEEPPPPEEHHHHHHHTTB-S-GGGSPB-GGGGGGTTTTEEPTT-EEE-BPPTT---BBTT-SS-BPPSEEE--

Foldseek 3Di:
DDDDDDDDDDDDDDDPPDDQQAWEQADAAAVQWGFDPQQDPPPSTGGAQDWGAIGGHQLWDWADTFHHHRHDTDHIHTFGAWEQCVVVVVVEPQFDFQQQDDRTGGAPDWAQGHGHPQWDWPDIWHHHSHDIDGTYTHGNCQPLWAAWQWEFDPDPPPPDPPDPPVSPVRTFGQDWQWTAAHTGHHHTHGAAPQWIAHTSHRDSVRTFHDFQWEFEADPPPRGGPHTHGAAPQWGQPPSHHHDQLSTDHHPQWAFPPNDSVDGTHHTHHFDFDQVVVVLVVQPFDDDPLFDKACAQVVVCVVPSTDDAQDKDFIDGPVPDFTDRPPDPPDGDGRIDHRD